Protein AF-0000000066105474 (afdb_homodimer)

Organism: Phocaeicola vulgatus (strain ATCC 8482 / DSM 1447 / JCM 5826 / CCUG 4940 / NBRC 14291 / NCTC 11154) (NCBI:txid435590)

Foldseek 3Di:
DPPPVPCVVCPPPQAAFFKKKWFAQQVCQVVLCVLLVVVPDPWDKDKDWQDQDPVRRIIMMMTTHPDDDDLLSQLLCCLPGQAIWMFGHHRSDGDDIDGHAHDQKDKQWFDDPDCPFPVNVDPDIWMWGQPDRPQQWIATPGPRDIDHSVPTDTD/DPPPPVCVPCPPPQAAFFKKKWFAQQVCQVVLCVLLVVVPDPWDKDKDWQDQDPVRRIIMMMTTHPDDDDLLSQLLCCLPGQAIWMFGHHRSDGDDIDGHAHDQKDKQWFDDPDCPFPVNVDPDIWMWGQPDRPQQWIATPGPRDIDHSVVTDTD

Structure (mmCIF, N/CA/C/O backbone):
data_AF-0000000066105474-model_v1
#
loop_
_entity.id
_entity.type
_entity.pdbx_description
1 polymer 'Aspartate carbamoyltransferase regulatory chain'
#
loop_
_atom_site.group_PDB
_atom_site.id
_atom_site.type_symbol
_atom_site.label_atom_id
_atom_site.label_alt_id
_atom_site.label_comp_id
_atom_site.label_asym_id
_atom_site.label_entity_id
_atom_site.label_seq_id
_atom_site.pdbx_PDB_ins_code
_atom_site.Cartn_x
_atom_site.Cartn_y
_atom_site.Cartn_z
_atom_site.occupancy
_atom_site.B_iso_or_equiv
_atom_site.auth_seq_id
_atom_site.auth_comp_id
_atom_site.auth_asym_id
_atom_site.auth_atom_id
_atom_site.pdbx_PDB_model_num
ATOM 1 N N . MET A 1 1 ? 0.124 11.602 37.781 1 20.78 1 MET A N 1
ATOM 2 C CA . MET A 1 1 ? -0.809 10.609 37.25 1 20.78 1 MET A CA 1
ATOM 3 C C . MET A 1 1 ? -0.192 9.844 36.094 1 20.78 1 MET A C 1
ATOM 5 O O . MET A 1 1 ? 0.162 10.43 35.062 1 20.78 1 MET A O 1
ATOM 9 N N . LYS A 1 2 ? 0.494 8.727 36.312 1 24.39 2 LYS A N 1
ATOM 10 C CA . LYS A 1 2 ? 1.43 7.852 35.594 1 24.39 2 LYS A CA 1
ATOM 11 C C . LYS A 1 2 ? 0.791 7.258 34.344 1 24.39 2 LYS A C 1
ATOM 13 O O . LYS A 1 2 ? -0.333 6.75 34.406 1 24.39 2 LYS A O 1
ATOM 18 N N . MET A 1 3 ? 0.913 8.008 33.281 1 26.44 3 MET A N 1
ATOM 19 C CA . MET A 1 3 ? 0.381 7.402 32.062 1 26.44 3 MET A CA 1
ATOM 20 C C . MET A 1 3 ? 0.605 5.895 32.062 1 26.44 3 MET A C 1
ATOM 22 O O . MET A 1 3 ? 1.747 5.434 32.094 1 26.44 3 MET A O 1
ATOM 26 N N . SER A 1 4 ? -0.013 5.215 32.938 1 28.75 4 SER A N 1
ATOM 27 C CA . SER A 1 4 ? -0.166 3.775 32.75 1 28.75 4 SER A CA 1
ATOM 28 C C . SER A 1 4 ? -0.191 3.408 31.281 1 28.75 4 SER A C 1
ATOM 30 O O . SER A 1 4 ? -1.217 3.562 30.609 1 28.75 4 SER A O 1
ATOM 32 N N . ASP A 1 5 ? 0.771 4.012 30.594 1 29.92 5 ASP A N 1
ATOM 33 C CA . ASP A 1 5 ? 1.189 3.789 29.203 1 29.92 5 ASP A CA 1
ATOM 34 C C . ASP A 1 5 ? 1.081 2.312 28.828 1 29.92 5 ASP A C 1
ATOM 36 O O . ASP A 1 5 ? 1.919 1.502 29.234 1 29.92 5 ASP A O 1
ATOM 40 N N . ASN A 1 6 ? 0.052 1.679 29.078 1 30.89 6 ASN A N 1
ATOM 41 C CA . ASN A 1 6 ? -0.342 0.399 28.5 1 30.89 6 ASN A CA 1
ATOM 42 C C . ASN A 1 6 ? 0.332 0.163 27.156 1 30.89 6 ASN A C 1
ATOM 44 O O . ASN A 1 6 ? 0.146 0.942 26.219 1 30.89 6 ASN A O 1
ATOM 48 N N . LYS A 1 7 ? 1.538 -0.377 27.047 1 33.34 7 LYS A N 1
ATOM 49 C CA . LYS A 1 7 ? 2.332 -1.084 26.047 1 33.34 7 LYS A CA 1
ATOM 50 C C . LYS A 1 7 ? 1.438 -1.771 25.016 1 33.34 7 LYS A C 1
ATOM 52 O O . LYS A 1 7 ? 0.946 -2.877 25.25 1 33.34 7 LYS A O 1
ATOM 57 N N . GLN A 1 8 ? 0.403 -1.108 24.688 1 32.16 8 GLN A N 1
ATOM 58 C CA . GLN A 1 8 ? -0.332 -1.719 23.594 1 32.16 8 GLN A CA 1
ATOM 59 C C . GLN A 1 8 ? 0.62 -2.312 22.547 1 32.16 8 GLN A C 1
ATOM 61 O O . GLN A 1 8 ? 1.271 -1.577 21.812 1 32.16 8 GLN A O 1
ATOM 66 N N . ALA A 1 9 ? 1.487 -3.098 23 1 34.22 9 ALA A N 1
ATOM 67 C CA . ALA A 1 9 ? 2.094 -4.016 22.047 1 34.22 9 ALA A CA 1
ATOM 68 C C . ALA A 1 9 ? 1.203 -4.195 20.828 1 34.22 9 ALA A C 1
ATOM 70 O O . ALA A 1 9 ? 0.055 -4.625 20.938 1 34.22 9 ALA A O 1
ATOM 71 N N . LEU A 1 10 ? 1.098 -3.16 20.047 1 39.12 10 LEU A N 1
ATOM 72 C CA . LEU A 1 10 ? 0.519 -3.635 18.797 1 39.12 10 LEU A CA 1
ATOM 73 C C . LEU A 1 10 ? 0.779 -5.125 18.609 1 39.12 10 LEU A C 1
ATOM 75 O O . LEU A 1 10 ? 1.919 -5.535 18.375 1 39.12 10 LEU A O 1
ATOM 79 N N . GLN A 1 11 ? 0.415 -5.863 19.531 1 37.41 11 GLN A N 1
ATOM 80 C CA . GLN A 1 11 ? 0.401 -7.32 19.453 1 37.41 11 GLN A CA 1
ATOM 81 C C . GLN A 1 11 ? 0.063 -7.793 18.031 1 37.41 11 GLN A C 1
ATOM 83 O O . GLN A 1 11 ? -0.98 -7.434 17.484 1 37.41 11 GLN A O 1
ATOM 88 N N . VAL A 1 12 ? 0.956 -7.516 17.141 1 48.75 12 VAL A N 1
ATOM 89 C CA . VAL A 1 12 ? 0.515 -8.359 16.047 1 48.75 12 VAL A CA 1
ATOM 90 C C . VAL A 1 12 ? -0.077 -9.656 16.594 1 48.75 12 VAL A C 1
ATOM 92 O O . VAL A 1 12 ? 0.652 -10.516 17.094 1 48.75 12 VAL A O 1
ATOM 95 N N . ALA A 1 13 ? -1.198 -9.531 17.156 1 56.53 13 ALA A N 1
ATOM 96 C CA . ALA A 1 13 ? -1.951 -10.672 17.672 1 56.53 13 ALA A CA 1
ATOM 97 C C . ALA A 1 13 ? -1.874 -11.859 16.719 1 56.53 13 ALA A C 1
ATOM 99 O O . ALA A 1 13 ? -1.709 -11.68 15.516 1 56.53 13 ALA A O 1
ATOM 100 N N . ALA A 1 14 ? -1.652 -12.945 17.297 1 72.81 14 ALA A N 1
ATOM 101 C CA . ALA A 1 14 ? -1.774 -14.188 16.547 1 72.81 14 ALA A CA 1
ATOM 102 C C . ALA A 1 14 ? -3.035 -14.18 15.68 1 72.81 14 ALA A C 1
ATOM 104 O O . ALA A 1 14 ? -4.074 -13.664 16.094 1 72.81 14 ALA A O 1
ATOM 105 N N . LEU A 1 15 ? -2.879 -14.391 14.5 1 88.38 15 LEU A N 1
ATOM 106 C CA . LEU A 1 15 ? -3.979 -14.508 13.547 1 88.38 15 LEU A CA 1
ATOM 107 C C . LEU A 1 15 ? -4.766 -15.789 13.781 1 88.38 15 LEU A C 1
ATOM 109 O O . LEU A 1 15 ? -4.219 -16.891 13.664 1 88.38 15 LEU A O 1
ATOM 113 N N . LYS A 1 16 ? -6.004 -15.672 14.281 1 93.94 16 LYS A N 1
ATOM 114 C CA . LYS A 1 16 ? -6.84 -16.844 14.523 1 93.94 16 LYS A CA 1
ATOM 115 C C . LYS A 1 16 ? -7.219 -17.531 13.211 1 93.94 16 LYS A C 1
ATOM 117 O O . LYS A 1 16 ? -7.031 -18.734 13.047 1 93.94 16 LYS A O 1
ATOM 122 N N . ASN A 1 17 ? -7.844 -16.828 12.312 1 96.88 17 ASN A N 1
ATOM 123 C CA . ASN A 1 17 ? -8.227 -17.297 10.984 1 96.88 17 ASN A CA 1
ATOM 124 C C . ASN A 1 17 ? -7.805 -16.328 9.898 1 96.88 17 ASN A C 1
ATOM 126 O O . ASN A 1 17 ? -7.953 -15.109 10.055 1 96.88 17 ASN A O 1
ATOM 130 N N . GLY A 1 18 ? -7.172 -16.828 8.875 1 97.69 18 GLY A N 1
ATOM 131 C CA . GLY A 1 18 ? -6.824 -15.961 7.758 1 97.69 18 GLY A CA 1
ATOM 132 C C . GLY A 1 18 ? -5.629 -16.453 6.969 1 97.69 18 GLY A C 1
ATOM 133 O O . GLY A 1 18 ? -5.391 -17.672 6.887 1 97.69 18 GLY A O 1
ATOM 134 N N . THR A 1 19 ? -4.965 -15.594 6.285 1 97.62 19 THR A N 1
ATOM 135 C CA . THR A 1 19 ? -3.848 -15.93 5.414 1 97.62 19 THR A CA 1
ATOM 136 C C . THR A 1 19 ? -2.607 -15.125 5.789 1 97.62 19 THR A C 1
ATOM 138 O O . THR A 1 19 ? -2.699 -13.93 6.062 1 97.62 19 THR A O 1
ATOM 141 N N . VAL A 1 20 ? -1.512 -15.75 5.855 1 96.81 20 VAL A N 1
ATOM 142 C CA . VAL A 1 20 ? -0.215 -15.102 6.004 1 96.81 20 VAL A CA 1
ATOM 143 C C . VAL A 1 20 ? 0.586 -15.242 4.711 1 96.81 20 VAL A C 1
ATOM 145 O O . VAL A 1 20 ? 0.745 -16.344 4.191 1 96.81 20 VAL A O 1
ATOM 148 N N . ILE A 1 21 ? 0.976 -14.195 4.188 1 96.44 21 ILE A N 1
ATOM 149 C CA . ILE A 1 21 ? 1.847 -14.156 3.018 1 96.44 21 ILE A CA 1
ATOM 150 C C . ILE A 1 21 ? 3.252 -13.727 3.434 1 96.44 21 ILE A C 1
ATOM 152 O O . ILE A 1 21 ? 3.469 -12.578 3.828 1 96.44 21 ILE A O 1
ATOM 156 N N . ASP A 1 22 ? 4.148 -14.609 3.287 1 93.81 22 ASP A N 1
ATOM 157 C CA . ASP A 1 22 ? 5.508 -14.414 3.781 1 93.81 22 ASP A CA 1
ATOM 158 C C . ASP A 1 22 ? 6.52 -14.492 2.643 1 93.81 22 ASP A C 1
ATOM 160 O O . ASP A 1 22 ? 6.176 -14.859 1.518 1 93.81 22 ASP A O 1
ATOM 164 N N . HIS A 1 23 ? 7.723 -13.984 2.939 1 94.25 23 HIS A N 1
ATOM 165 C CA . HIS A 1 23 ? 8.836 -14.008 2.002 1 94.25 23 HIS A CA 1
ATOM 166 C C . HIS A 1 23 ? 8.547 -13.141 0.779 1 94.25 23 HIS A C 1
ATOM 168 O O . HIS A 1 23 ? 8.867 -13.531 -0.348 1 94.25 23 HIS A O 1
ATOM 174 N N . ILE A 1 24 ? 7.902 -12.125 0.966 1 95.62 24 ILE A N 1
ATOM 175 C CA . ILE A 1 24 ? 7.684 -11.172 -0.117 1 95.62 24 ILE A CA 1
ATOM 176 C C . ILE A 1 24 ? 8.93 -10.305 -0.299 1 95.62 24 ILE A C 1
ATOM 178 O O . ILE A 1 24 ? 9.406 -9.68 0.654 1 95.62 24 ILE A O 1
ATOM 182 N N . PRO A 1 25 ? 9.453 -10.297 -1.535 1 94.62 25 PRO A N 1
ATOM 183 C CA . PRO A 1 25 ? 10.5 -9.289 -1.72 1 94.62 25 PRO A CA 1
ATOM 184 C C . PRO A 1 25 ? 10.031 -7.883 -1.338 1 94.62 25 PRO A C 1
ATOM 186 O O . PRO A 1 25 ? 8.93 -7.473 -1.707 1 94.62 25 PRO A O 1
ATOM 189 N N . SER A 1 26 ? 10.82 -7.109 -0.616 1 95.38 26 SER A N 1
ATOM 190 C CA . SER A 1 26 ? 10.398 -5.84 -0.031 1 95.38 26 SER A CA 1
ATOM 191 C C . SER A 1 26 ? 9.93 -4.867 -1.104 1 95.38 26 SER A C 1
ATOM 193 O O . SER A 1 26 ? 8.984 -4.109 -0.89 1 95.38 26 SER A O 1
ATOM 195 N N . ASP A 1 27 ? 10.602 -4.906 -2.205 1 93.75 27 ASP A N 1
ATOM 196 C CA . ASP A 1 27 ? 10.266 -3.959 -3.266 1 93.75 27 ASP A CA 1
ATOM 197 C C . ASP A 1 27 ? 8.992 -4.379 -3.992 1 93.75 27 ASP A C 1
ATOM 199 O O . ASP A 1 27 ? 8.492 -3.648 -4.848 1 93.75 27 ASP A O 1
ATOM 203 N N . LYS A 1 28 ? 8.406 -5.52 -3.639 1 94.44 28 LYS A N 1
ATOM 204 C CA . LYS A 1 28 ? 7.195 -6.012 -4.297 1 94.44 28 LYS A CA 1
ATOM 205 C C . LYS A 1 28 ? 6.016 -6.039 -3.328 1 94.44 28 LYS A C 1
ATOM 207 O O . LYS A 1 28 ? 4.891 -6.344 -3.725 1 94.44 28 LYS A O 1
ATOM 212 N N . LEU A 1 29 ? 6.23 -5.734 -2.117 1 96.62 29 LEU A N 1
ATOM 213 C CA . LEU A 1 29 ? 5.211 -5.879 -1.083 1 96.62 29 LEU A CA 1
ATOM 214 C C . LEU A 1 29 ? 3.938 -5.133 -1.469 1 96.62 29 LEU A C 1
ATOM 216 O O . LEU A 1 29 ? 2.848 -5.711 -1.455 1 96.62 29 LEU A O 1
ATOM 220 N N . PHE A 1 30 ? 4.062 -3.934 -1.879 1 95.88 30 PHE A N 1
ATOM 221 C CA . PHE A 1 30 ? 2.871 -3.139 -2.139 1 95.88 30 PHE A CA 1
ATOM 222 C C . PHE A 1 30 ? 2.244 -3.523 -3.475 1 95.88 30 PHE A C 1
ATOM 224 O O . PHE A 1 30 ? 1.043 -3.338 -3.68 1 95.88 30 PHE A O 1
ATOM 231 N N . THR A 1 31 ? 3.047 -4.043 -4.34 1 93.88 31 THR A N 1
ATOM 232 C CA . THR A 1 31 ? 2.479 -4.629 -5.551 1 93.88 31 THR A CA 1
ATOM 233 C C . THR A 1 31 ? 1.588 -5.82 -5.207 1 93.88 31 THR A C 1
ATOM 235 O O . THR A 1 31 ? 0.51 -5.98 -5.781 1 93.88 31 THR A O 1
ATOM 238 N N . VAL A 1 32 ? 2.018 -6.605 -4.273 1 95.56 32 VAL A N 1
ATOM 239 C CA . VAL A 1 32 ? 1.235 -7.75 -3.814 1 95.56 32 VAL A CA 1
ATOM 240 C C . VAL A 1 32 ? -0.064 -7.262 -3.176 1 95.56 32 VAL A C 1
ATOM 242 O O . VAL A 1 32 ? -1.137 -7.809 -3.445 1 95.56 32 VAL A O 1
ATOM 245 N N . VAL A 1 33 ? 0.025 -6.234 -2.393 1 96.5 33 VAL A N 1
ATOM 246 C CA . VAL A 1 33 ? -1.146 -5.625 -1.771 1 96.5 33 VAL A CA 1
ATOM 247 C C . VAL A 1 33 ? -2.16 -5.242 -2.848 1 96.5 33 VAL A C 1
ATOM 249 O O . VAL A 1 33 ? -3.348 -5.555 -2.73 1 96.5 33 VAL A O 1
ATOM 252 N N . ALA A 1 34 ? -1.651 -4.633 -3.834 1 93.56 34 ALA A N 1
ATOM 253 C CA . ALA A 1 34 ? -2.508 -4.16 -4.918 1 93.56 34 ALA A CA 1
ATOM 254 C C . ALA A 1 34 ? -3.125 -5.328 -5.68 1 93.56 34 ALA A C 1
ATOM 256 O O . ALA A 1 34 ? -4.328 -5.332 -5.953 1 93.56 34 ALA A O 1
ATOM 257 N N . LEU A 1 35 ? -2.377 -6.328 -6.016 1 93 35 LEU A N 1
ATOM 258 C CA . LEU A 1 35 ? -2.83 -7.457 -6.824 1 93 35 LEU A CA 1
ATOM 259 C C . LEU A 1 35 ? -3.918 -8.242 -6.098 1 93 35 LEU A C 1
ATOM 261 O O . LEU A 1 35 ? -4.828 -8.781 -6.73 1 93 35 LEU A O 1
ATOM 265 N N . LEU A 1 36 ? -3.84 -8.266 -4.805 1 94.69 36 LEU A N 1
ATOM 266 C CA . LEU A 1 36 ? -4.812 -9.031 -4.031 1 94.69 36 LEU A CA 1
ATOM 267 C C . LEU A 1 36 ? -5.98 -8.148 -3.598 1 94.69 36 LEU A C 1
ATOM 269 O O . LEU A 1 36 ? -6.906 -8.617 -2.934 1 94.69 36 LEU A O 1
ATOM 273 N N . GLY A 1 37 ? -5.871 -6.895 -3.924 1 93.44 37 GLY A N 1
ATOM 274 C CA . GLY A 1 37 ? -6.941 -5.969 -3.604 1 93.44 37 GLY A CA 1
ATOM 275 C C . GLY A 1 37 ? -7.066 -5.688 -2.117 1 93.44 37 GLY A C 1
ATOM 276 O O . GLY A 1 37 ? -8.172 -5.512 -1.603 1 93.44 37 GLY A O 1
ATOM 277 N N . LEU A 1 38 ? -5.949 -5.633 -1.438 1 95.5 38 LEU A N 1
ATOM 278 C CA . LEU A 1 38 ? -5.992 -5.512 0.016 1 95.5 38 LEU A CA 1
ATOM 279 C C . LEU A 1 38 ? -6.273 -4.07 0.433 1 95.5 38 LEU A C 1
ATOM 281 O O . LEU A 1 38 ? -6.727 -3.822 1.553 1 95.5 38 LEU A O 1
ATOM 285 N N . GLN A 1 39 ? -5.992 -3.098 -0.391 1 93.94 39 GLN A N 1
ATOM 286 C CA . GLN A 1 39 ? -6.23 -1.692 -0.081 1 93.94 39 GLN A CA 1
ATOM 287 C C . GLN A 1 39 ? -7.719 -1.414 0.11 1 93.94 39 GLN A C 1
ATOM 289 O O . GLN A 1 39 ? -8.094 -0.434 0.757 1 93.94 39 GLN A O 1
ATOM 294 N N . ASP A 1 40 ? -8.578 -2.318 -0.433 1 93.06 40 ASP A N 1
ATOM 295 C CA . ASP A 1 40 ? -10.023 -2.115 -0.359 1 93.06 40 ASP A CA 1
ATOM 296 C C . ASP A 1 40 ? -10.672 -3.143 0.562 1 93.06 40 ASP A C 1
ATOM 298 O O . ASP A 1 40 ? -11.906 -3.244 0.616 1 93.06 40 ASP A O 1
ATOM 302 N N . SER A 1 41 ? -9.867 -3.881 1.185 1 93.62 41 SER A N 1
ATOM 303 C CA . SER A 1 41 ? -10.383 -4.941 2.049 1 93.62 41 SER A CA 1
ATOM 304 C C . SER A 1 41 ? -10.852 -4.383 3.389 1 93.62 41 SER A C 1
ATOM 306 O O . SER A 1 41 ? -10.242 -3.453 3.926 1 93.62 41 SER A O 1
ATOM 308 N N . ASP A 1 42 ? -11.875 -4.996 3.939 1 93.62 42 ASP A N 1
ATOM 309 C CA . ASP A 1 42 ? -12.359 -4.645 5.273 1 93.62 42 ASP A CA 1
ATOM 310 C C . ASP A 1 42 ? -11.727 -5.539 6.336 1 93.62 42 ASP A C 1
ATOM 312 O O . ASP A 1 42 ? -11.969 -5.355 7.531 1 93.62 42 ASP A O 1
ATOM 316 N N . SER A 1 43 ? -10.898 -6.43 5.91 1 95.12 43 SER A N 1
ATOM 317 C CA . SER A 1 43 ? -10.25 -7.344 6.844 1 95.12 43 SER A CA 1
ATOM 318 C C . SER A 1 43 ? -9.18 -6.629 7.66 1 95.12 43 SER A C 1
ATOM 320 O O . SER A 1 43 ? -8.617 -5.621 7.219 1 95.12 43 SER A O 1
ATOM 322 N N . ASN A 1 44 ? -9.023 -7.094 8.852 1 94.5 44 ASN A N 1
ATOM 323 C CA . ASN A 1 44 ? -7.844 -6.68 9.602 1 94.5 44 ASN A CA 1
ATOM 324 C C . ASN A 1 44 ? -6.559 -7.117 8.898 1 94.5 44 ASN A C 1
ATOM 326 O O . ASN A 1 44 ? -6.363 -8.305 8.641 1 94.5 44 ASN A O 1
ATOM 330 N N . ILE A 1 45 ? -5.77 -6.164 8.578 1 96.06 45 ILE A N 1
ATOM 331 C CA . ILE A 1 45 ? -4.543 -6.441 7.844 1 96.06 45 ILE A CA 1
ATOM 332 C C . ILE A 1 45 ? -3.338 -5.957 8.648 1 96.06 45 ILE A C 1
ATOM 334 O O . ILE A 1 45 ? -3.369 -4.875 9.234 1 96.06 45 ILE A O 1
ATOM 338 N N . THR A 1 46 ? -2.307 -6.758 8.672 1 95.38 46 THR A N 1
ATOM 339 C CA . THR A 1 46 ? -1.017 -6.375 9.234 1 95.38 46 THR A CA 1
ATOM 340 C C . THR A 1 46 ? 0.099 -6.582 8.219 1 95.38 46 THR A C 1
ATOM 342 O O . THR A 1 46 ? 0.225 -7.66 7.637 1 95.38 46 THR A O 1
ATOM 345 N N . ILE A 1 47 ? 0.847 -5.547 8.07 1 96.06 47 ILE A N 1
ATOM 346 C CA . ILE A 1 47 ? 1.93 -5.59 7.09 1 96.06 47 ILE A CA 1
ATOM 347 C C . ILE A 1 47 ? 3.254 -5.25 7.773 1 96.06 47 ILE A C 1
ATOM 349 O O . ILE A 1 47 ? 3.32 -4.328 8.586 1 96.06 47 ILE A O 1
ATOM 353 N N . GLY A 1 48 ? 4.215 -5.996 7.516 1 94.31 48 GLY A N 1
ATOM 354 C CA . GLY A 1 48 ? 5.609 -5.688 7.797 1 94.31 48 GLY A CA 1
ATOM 355 C C . GLY A 1 48 ? 6.48 -5.684 6.559 1 94.31 48 GLY A C 1
ATOM 356 O O . GLY A 1 48 ? 6.371 -6.574 5.711 1 94.31 48 GLY A O 1
ATOM 357 N N . ASN A 1 49 ? 7.309 -4.629 6.484 1 95.44 49 ASN A N 1
ATOM 358 C CA . ASN A 1 49 ? 8.195 -4.562 5.328 1 95.44 49 ASN A CA 1
ATOM 359 C C . ASN A 1 49 ? 9.633 -4.262 5.746 1 95.44 49 ASN A C 1
ATOM 361 O O . ASN A 1 49 ? 9.867 -3.584 6.75 1 95.44 49 ASN A O 1
ATOM 365 N N . ASN A 1 50 ? 10.586 -4.777 5.023 1 95.38 50 ASN A N 1
ATOM 366 C CA . ASN A 1 50 ? 12.023 -4.578 5.18 1 95.38 50 ASN A CA 1
ATOM 367 C C . ASN A 1 50 ? 12.547 -5.246 6.449 1 95.38 50 ASN A C 1
ATOM 369 O O . ASN A 1 50 ? 13.422 -4.707 7.121 1 95.38 50 ASN A O 1
ATOM 373 N N . PHE A 1 51 ? 11.953 -6.312 6.723 1 90.69 51 PHE A N 1
ATOM 374 C CA . PHE A 1 51 ? 12.492 -7.141 7.797 1 90.69 51 PHE A CA 1
ATOM 375 C C . PHE A 1 51 ? 13.703 -7.926 7.324 1 90.69 51 PHE A C 1
ATOM 377 O O . PHE A 1 51 ? 13.805 -8.273 6.145 1 90.69 51 PHE A O 1
ATOM 384 N N . GLU A 1 52 ? 14.57 -8.102 8.234 1 88.5 52 GLU A N 1
ATOM 385 C CA . GLU A 1 52 ? 15.75 -8.875 7.859 1 88.5 52 GLU A CA 1
ATOM 386 C C . GLU A 1 52 ? 15.375 -10.305 7.465 1 88.5 52 GLU A C 1
ATOM 388 O O . GLU A 1 52 ? 14.523 -10.922 8.102 1 88.5 52 GLU A O 1
ATOM 393 N N . SER A 1 53 ? 15.977 -10.656 6.34 1 86.38 53 SER A N 1
ATOM 394 C CA . SER A 1 53 ? 15.734 -12 5.836 1 86.38 53 SER A CA 1
ATOM 395 C C . SER A 1 53 ? 17.031 -12.68 5.434 1 86.38 53 SER A C 1
ATOM 397 O O . SER A 1 53 ? 17.875 -12.078 4.773 1 86.38 53 SER A O 1
ATOM 399 N N . LYS A 1 54 ? 17.188 -13.922 5.871 1 82.38 54 LYS A N 1
ATOM 400 C CA . LYS A 1 54 ? 18.375 -14.688 5.492 1 82.38 54 LYS A CA 1
ATOM 401 C C . LYS A 1 54 ? 18.375 -14.984 3.994 1 82.38 54 LYS A C 1
ATOM 403 O O . LYS A 1 54 ? 19.422 -14.906 3.342 1 82.38 54 LYS A O 1
ATOM 408 N N . LYS A 1 55 ? 17.25 -15.266 3.48 1 78.5 55 LYS A N 1
ATOM 409 C CA . LYS A 1 55 ? 17.125 -15.695 2.092 1 78.5 55 LYS A CA 1
ATOM 410 C C . LYS A 1 55 ? 17.094 -14.492 1.147 1 78.5 55 LYS A C 1
ATOM 412 O O . LYS A 1 55 ? 17.75 -14.508 0.102 1 78.5 55 LYS A O 1
ATOM 417 N N . LEU A 1 56 ? 16.422 -13.43 1.444 1 82.94 56 LEU A N 1
ATOM 418 C CA . LEU A 1 56 ? 16.125 -12.336 0.521 1 82.94 56 LEU A CA 1
ATOM 419 C C . LEU A 1 56 ? 16.891 -11.078 0.908 1 82.94 56 LEU A C 1
ATOM 421 O O . LEU A 1 56 ? 16.859 -10.078 0.185 1 82.94 56 LEU A O 1
ATOM 425 N N . GLY A 1 57 ? 17.656 -11.086 2.072 1 86.56 57 GLY A N 1
ATOM 426 C CA . GLY A 1 57 ? 18.172 -9.859 2.658 1 86.56 57 GLY A CA 1
ATOM 427 C C . GLY A 1 57 ? 17.141 -9.094 3.457 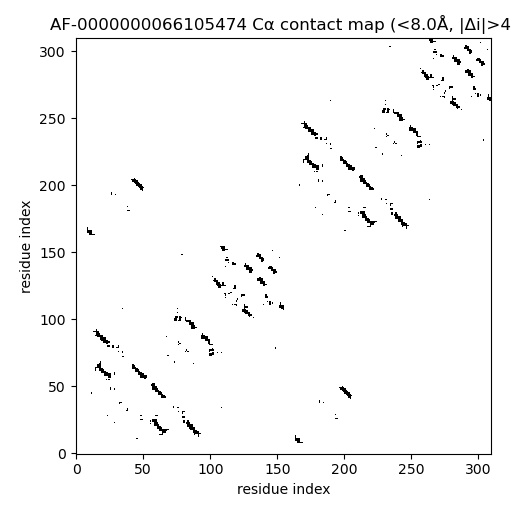1 86.56 57 GLY A C 1
ATOM 428 O O . GLY A 1 57 ? 17.234 -8.992 4.68 1 86.56 57 GLY A O 1
ATOM 429 N N . LYS A 1 58 ? 16.141 -8.602 2.656 1 92.25 58 LYS A N 1
ATOM 430 C CA . LYS A 1 58 ? 14.961 -7.988 3.268 1 92.25 58 LYS A CA 1
ATOM 431 C C . LYS A 1 58 ? 13.672 -8.594 2.713 1 92.25 58 LYS A C 1
ATOM 433 O O . LYS A 1 58 ? 13.617 -8.984 1.545 1 92.25 58 LYS A O 1
ATOM 438 N N . LYS A 1 59 ? 12.766 -8.656 3.576 1 92.88 59 LYS A N 1
ATOM 439 C CA . LYS A 1 59 ? 11.5 -9.25 3.133 1 92.88 59 LYS A CA 1
ATOM 440 C C . LYS A 1 59 ? 10.312 -8.516 3.742 1 92.88 59 LYS A C 1
ATOM 442 O O . LYS A 1 59 ? 10.453 -7.805 4.738 1 92.88 59 LYS A O 1
ATOM 447 N N . GLY A 1 60 ? 9.125 -8.727 3.062 1 94.88 60 GLY A N 1
ATOM 448 C CA . GLY A 1 60 ? 7.844 -8.273 3.572 1 94.88 60 GLY A CA 1
ATOM 449 C C . GLY A 1 60 ? 6.93 -9.422 3.979 1 94.88 60 GLY A C 1
ATOM 450 O O . GLY A 1 60 ? 7.16 -10.57 3.598 1 94.88 60 GLY A O 1
ATOM 451 N N . ILE A 1 61 ? 6.039 -9.102 4.781 1 95.06 61 ILE A N 1
ATOM 452 C CA . ILE A 1 61 ? 5.035 -10.055 5.234 1 95.06 61 ILE A CA 1
ATOM 453 C C . ILE A 1 61 ? 3.676 -9.375 5.336 1 95.06 61 ILE A C 1
ATOM 455 O O . ILE A 1 61 ? 3.59 -8.203 5.719 1 95.06 61 ILE A O 1
ATOM 459 N N . ILE A 1 62 ? 2.648 -10.102 5.047 1 96.56 62 ILE A N 1
ATOM 460 C CA . ILE A 1 62 ? 1.279 -9.617 5.16 1 96.56 62 ILE A CA 1
ATOM 461 C C . ILE A 1 62 ? 0.426 -10.641 5.898 1 96.56 62 ILE A C 1
ATOM 463 O O . ILE A 1 62 ? 0.483 -11.836 5.602 1 96.56 62 ILE A O 1
ATOM 467 N N . LYS A 1 63 ? -0.252 -10.227 6.848 1 96.31 63 LYS A N 1
ATOM 468 C CA . LYS A 1 63 ? -1.261 -11.031 7.531 1 96.31 63 LYS A CA 1
ATOM 469 C C . LYS A 1 63 ? -2.658 -10.453 7.316 1 96.31 63 LYS A C 1
ATOM 471 O O . LYS A 1 63 ? -2.896 -9.273 7.578 1 96.31 63 LYS A O 1
ATOM 476 N N . VAL A 1 64 ? -3.547 -11.281 6.859 1 97.06 64 VAL A N 1
ATOM 477 C CA . VAL A 1 64 ? -4.914 -10.836 6.605 1 97.06 64 VAL A CA 1
ATOM 478 C C . VAL A 1 64 ? -5.895 -11.711 7.387 1 97.06 64 VAL A C 1
ATOM 480 O O . VAL A 1 64 ? -5.965 -12.922 7.168 1 97.06 64 VAL A O 1
ATOM 483 N N . ALA A 1 65 ? -6.637 -11.07 8.188 1 96.31 65 ALA A N 1
ATOM 484 C CA . ALA A 1 65 ? -7.582 -11.805 9.023 1 96.31 65 ALA A CA 1
ATOM 485 C C . ALA A 1 65 ? -8.844 -12.172 8.234 1 96.31 65 ALA A C 1
ATOM 487 O O . ALA A 1 65 ? -9.367 -11.352 7.48 1 96.31 65 ALA A O 1
ATOM 488 N N . ASP A 1 66 ? -9.242 -13.43 8.352 1 96.62 66 ASP A N 1
ATOM 489 C CA . ASP A 1 66 ? -10.516 -13.961 7.887 1 96.62 66 ASP A CA 1
ATOM 490 C C . ASP A 1 66 ? -10.68 -13.773 6.379 1 96.62 66 ASP A C 1
ATOM 492 O O . ASP A 1 66 ? -11.773 -13.477 5.898 1 96.62 66 ASP A O 1
ATOM 496 N N . ARG A 1 67 ? -9.617 -13.805 5.723 1 96.31 67 ARG A N 1
ATOM 497 C CA . ARG A 1 67 ? -9.602 -13.75 4.266 1 96.31 67 ARG A CA 1
ATOM 498 C C . ARG A 1 67 ? -8.766 -14.891 3.682 1 96.31 67 ARG A C 1
ATOM 500 O O . ARG A 1 67 ? -7.648 -15.141 4.141 1 96.31 67 ARG A O 1
ATOM 507 N N . PHE A 1 68 ? -9.391 -15.484 2.709 1 96.56 68 PHE A N 1
ATOM 508 C CA . PHE A 1 68 ? -8.758 -16.578 1.992 1 96.56 68 PHE A CA 1
ATOM 509 C C . PHE A 1 68 ? -8.789 -16.344 0.488 1 96.56 68 PHE A C 1
ATOM 511 O O . PHE A 1 68 ? -9.781 -15.836 -0.044 1 96.56 68 PHE A O 1
ATOM 518 N N . PHE A 1 69 ? -7.742 -16.688 -0.094 1 95.38 69 PHE A N 1
ATOM 519 C CA . PHE A 1 69 ? -7.617 -16.359 -1.51 1 95.38 69 PHE A CA 1
ATOM 520 C C . PHE A 1 69 ? -7.793 -17.609 -2.367 1 95.38 69 PHE A C 1
ATOM 522 O O . PHE A 1 69 ? -7.391 -18.703 -1.97 1 95.38 69 PHE A O 1
ATOM 529 N N . THR A 1 70 ? -8.359 -17.406 -3.525 1 93.94 70 THR A N 1
ATOM 530 C CA . THR A 1 70 ? -8.484 -18.484 -4.496 1 93.94 70 THR A CA 1
ATOM 531 C C . THR A 1 70 ? -7.141 -18.781 -5.156 1 93.94 70 THR A C 1
ATOM 533 O O . THR A 1 70 ? -6.227 -17.969 -5.113 1 93.94 70 THR A O 1
ATOM 536 N N . ASP A 1 71 ? -7.07 -19.938 -5.777 1 90.62 71 ASP A N 1
ATOM 537 C CA . ASP A 1 71 ? -5.863 -20.297 -6.516 1 90.62 71 ASP A CA 1
ATOM 538 C C . ASP A 1 71 ? -5.586 -19.281 -7.633 1 90.62 71 ASP A C 1
ATOM 540 O O . ASP A 1 71 ? -4.43 -19 -7.941 1 90.62 71 ASP A O 1
ATOM 544 N N . GLU A 1 72 ? -6.648 -18.812 -8.148 1 88.62 72 GLU A N 1
ATOM 545 C CA . GLU A 1 72 ? -6.508 -17.828 -9.219 1 88.62 72 GLU A CA 1
ATOM 546 C C . GLU A 1 72 ? -5.867 -16.547 -8.695 1 88.62 72 GLU A C 1
ATOM 548 O O . GLU A 1 72 ? -4.949 -16 -9.32 1 88.62 72 GLU A O 1
ATOM 553 N N . GLU A 1 73 ? -6.289 -16.094 -7.543 1 91.44 73 GLU A N 1
ATOM 554 C CA . GLU A 1 73 ? -5.715 -14.914 -6.926 1 91.44 73 GLU A CA 1
ATOM 555 C C . GLU A 1 73 ? -4.242 -15.125 -6.582 1 91.44 73 GLU A C 1
ATOM 557 O O . GLU A 1 73 ? -3.408 -14.25 -6.82 1 91.44 73 GLU A O 1
ATOM 562 N N . ILE A 1 74 ? -3.996 -16.234 -6.129 1 92.88 74 ILE A N 1
ATOM 563 C CA . ILE A 1 74 ? -2.65 -16.562 -5.68 1 92.88 74 ILE A CA 1
ATOM 564 C C . ILE A 1 74 ? -1.712 -16.672 -6.879 1 92.88 74 ILE A C 1
ATOM 566 O O . ILE A 1 74 ? -0.57 -16.203 -6.82 1 92.88 74 ILE A O 1
ATOM 570 N N . SER A 1 75 ? -2.176 -17.25 -7.902 1 89.31 75 SER A N 1
ATOM 571 C CA . SER A 1 75 ? -1.343 -17.453 -9.078 1 89.31 75 SER A CA 1
ATOM 572 C C . SER A 1 75 ? -0.886 -16.125 -9.68 1 89.31 75 SER A C 1
ATOM 574 O O . SER A 1 75 ? 0.189 -16.047 -10.281 1 89.31 75 SER A O 1
ATOM 576 N N . ARG A 1 76 ? -1.632 -15.117 -9.453 1 89 76 ARG A N 1
ATOM 577 C CA . ARG A 1 76 ? -1.287 -13.789 -9.961 1 89 76 ARG A CA 1
ATOM 578 C C . ARG A 1 76 ? -0.012 -13.273 -9.312 1 89 76 ARG A C 1
ATOM 580 O O . ARG A 1 76 ? 0.726 -12.492 -9.914 1 89 76 ARG A O 1
ATOM 587 N N . LEU A 1 77 ? 0.239 -13.695 -8.203 1 93.44 77 LEU A N 1
ATOM 588 C CA . LEU A 1 77 ? 1.409 -13.234 -7.461 1 93.44 77 LEU A CA 1
ATOM 589 C C . LEU A 1 77 ? 2.693 -13.766 -8.094 1 93.44 77 LEU A C 1
ATOM 591 O O . LEU A 1 77 ? 3.771 -13.203 -7.883 1 93.44 77 LEU A O 1
ATOM 595 N N . SER A 1 78 ? 2.559 -14.844 -8.859 1 89.5 78 SER A N 1
ATOM 596 C CA . SER A 1 78 ? 3.727 -15.508 -9.43 1 89.5 78 SER A CA 1
ATOM 597 C C . SER A 1 78 ? 4.488 -14.578 -10.367 1 89.5 78 SER A C 1
ATOM 599 O O . SER A 1 78 ? 5.695 -14.734 -10.562 1 89.5 78 SER A O 1
ATOM 601 N N . VAL A 1 79 ? 3.789 -13.664 -10.875 1 88.5 79 VAL A N 1
ATOM 602 C CA . VAL A 1 79 ? 4.383 -12.766 -11.859 1 88.5 79 VAL A CA 1
ATOM 603 C C . VAL A 1 79 ? 5.355 -11.812 -11.164 1 88.5 79 VAL A C 1
ATOM 605 O O . VAL A 1 79 ? 6.367 -11.414 -11.75 1 88.5 79 VAL A O 1
ATOM 608 N N . VAL A 1 80 ? 5.078 -11.492 -9.891 1 90.5 80 VAL A N 1
ATOM 609 C CA . VAL A 1 80 ? 5.887 -10.453 -9.258 1 90.5 80 VAL A CA 1
ATOM 610 C C . VAL A 1 80 ? 6.688 -11.055 -8.102 1 90.5 80 VAL A C 1
ATOM 612 O O . VAL A 1 80 ? 7.742 -10.531 -7.73 1 90.5 80 VAL A O 1
ATOM 615 N N . ALA A 1 81 ? 6.16 -12.008 -7.559 1 90.88 81 ALA A N 1
ATOM 616 C CA . ALA A 1 81 ? 6.785 -12.617 -6.387 1 90.88 81 ALA A CA 1
ATOM 617 C C . ALA A 1 81 ? 6.598 -14.133 -6.391 1 90.88 81 ALA A C 1
ATOM 619 O O . ALA A 1 81 ? 5.824 -14.672 -5.594 1 90.88 81 ALA A O 1
ATOM 620 N N . PRO A 1 82 ? 7.367 -14.828 -7.164 1 88.81 82 PRO A N 1
ATOM 621 C CA . PRO A 1 82 ? 7.148 -16.266 -7.375 1 88.81 82 PRO A CA 1
ATOM 622 C C . PRO A 1 82 ? 7.523 -17.094 -6.152 1 88.81 82 PRO A C 1
ATOM 624 O O . PRO A 1 82 ? 7.07 -18.234 -6.02 1 88.81 82 PRO A O 1
ATOM 627 N N . ASN A 1 83 ? 8.273 -16.594 -5.227 1 88.62 83 ASN A N 1
ATOM 628 C CA . ASN A 1 83 ? 8.766 -17.406 -4.117 1 88.62 83 ASN A CA 1
ATOM 629 C C . ASN A 1 83 ? 8.031 -17.078 -2.818 1 88.62 83 ASN A C 1
ATOM 631 O O . ASN A 1 83 ? 8.438 -17.516 -1.743 1 88.62 83 ASN A O 1
ATOM 635 N N . VAL A 1 84 ? 7.004 -16.281 -2.949 1 93.69 84 VAL A N 1
ATOM 636 C CA . VAL A 1 84 ? 6.215 -15.969 -1.761 1 93.69 84 VAL A CA 1
ATOM 637 C C . VAL A 1 84 ? 5.598 -17.25 -1.202 1 93.69 84 VAL A C 1
ATOM 639 O O . VAL A 1 84 ? 5.262 -18.156 -1.956 1 93.69 84 VAL A O 1
ATOM 642 N N . LYS A 1 85 ? 5.453 -17.328 0.09 1 93.12 85 LYS A N 1
ATOM 643 C CA . LYS A 1 85 ? 4.812 -18.438 0.785 1 93.12 85 LYS A CA 1
ATOM 644 C C . LYS A 1 85 ? 3.486 -18.016 1.405 1 93.12 85 LYS A C 1
AT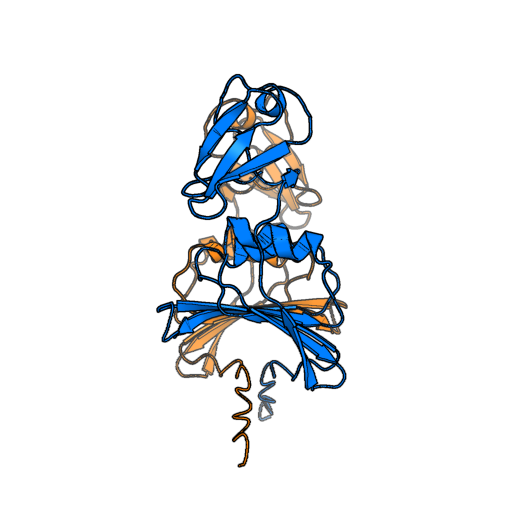OM 646 O O . LYS A 1 85 ? 3.416 -16.984 2.086 1 93.12 85 LYS A O 1
ATOM 651 N N . LEU A 1 86 ? 2.49 -18.828 1.109 1 96.12 86 LEU A N 1
ATOM 652 C CA . LEU A 1 86 ? 1.188 -18.547 1.705 1 96.12 86 LEU A CA 1
ATOM 653 C C . LEU A 1 86 ? 0.833 -19.609 2.75 1 96.12 86 LEU A C 1
ATOM 655 O O . LEU A 1 86 ? 0.886 -20.797 2.473 1 96.12 86 LEU A O 1
ATOM 659 N N . ASN A 1 87 ? 0.555 -19.141 3.926 1 96.12 87 ASN A N 1
ATOM 660 C CA . ASN A 1 87 ? 0.108 -20 5.012 1 96.12 87 ASN A CA 1
ATOM 661 C C . ASN A 1 87 ? -1.34 -19.719 5.398 1 96.12 87 ASN A C 1
ATOM 663 O O . ASN A 1 87 ? -1.684 -18.578 5.73 1 96.12 87 ASN A O 1
ATOM 667 N N . ILE A 1 88 ? -2.131 -20.719 5.309 1 97.31 88 ILE A N 1
ATOM 668 C CA . ILE A 1 88 ? -3.518 -20.609 5.746 1 97.31 88 ILE A CA 1
ATOM 669 C C . ILE A 1 88 ? -3.619 -20.953 7.23 1 97.31 88 ILE A C 1
ATOM 671 O O . ILE A 1 88 ? -3.182 -22.016 7.66 1 97.31 88 ILE A O 1
ATOM 675 N N . ILE A 1 89 ? -4.168 -20.047 7.965 1 96.81 89 ILE A N 1
ATOM 676 C CA . ILE A 1 89 ? -4.285 -20.203 9.414 1 96.81 89 ILE A CA 1
ATOM 677 C C . ILE A 1 89 ? -5.746 -20.438 9.789 1 96.81 89 ILE A C 1
ATOM 679 O O . ILE A 1 89 ? -6.633 -19.703 9.352 1 96.81 89 ILE A O 1
ATOM 683 N N . ARG A 1 90 ? -6.098 -21.469 10.492 1 96.5 90 ARG A N 1
ATOM 684 C CA . ARG A 1 90 ? -7.395 -21.75 11.102 1 96.5 90 ARG A CA 1
ATOM 685 C C . ARG A 1 90 ? -7.242 -22.141 12.57 1 96.5 90 ARG A C 1
ATOM 687 O O . ARG A 1 90 ? -6.469 -23.031 12.898 1 96.5 90 ARG A O 1
ATOM 694 N N . ASP A 1 91 ? -7.992 -21.391 13.43 1 95.5 91 ASP A N 1
ATOM 695 C CA . ASP A 1 91 ? -7.949 -21.625 14.867 1 95.5 91 ASP A CA 1
ATOM 696 C C . ASP A 1 91 ? -6.512 -21.609 15.383 1 95.5 91 ASP A C 1
ATOM 698 O O . ASP A 1 91 ? -6.078 -22.547 16.062 1 95.5 91 ASP A O 1
ATOM 702 N N . TYR A 1 92 ? -5.805 -20.656 14.93 1 94.12 92 TYR A N 1
ATOM 703 C CA . TYR A 1 92 ? -4.469 -20.312 15.398 1 94.12 92 TYR A CA 1
ATOM 704 C C . TYR A 1 92 ? -3.434 -21.297 14.898 1 94.12 92 TYR A C 1
ATOM 706 O O . TYR A 1 92 ? -2.262 -21.234 15.273 1 94.12 92 TYR A O 1
ATOM 714 N N . GLU A 1 93 ? -3.83 -22.172 13.93 1 95 93 GLU A N 1
ATOM 715 C CA . GLU A 1 93 ? -2.902 -23.172 13.422 1 95 93 GLU A CA 1
ATOM 716 C C . GLU A 1 93 ? -2.74 -23.062 11.906 1 95 93 GLU A C 1
ATOM 718 O O . GLU A 1 93 ? -3.705 -22.781 11.195 1 95 93 GLU A O 1
ATOM 723 N N . VAL A 1 94 ? -1.499 -23.312 11.531 1 95.31 94 VAL A N 1
ATOM 724 C CA . VAL A 1 94 ? -1.271 -23.422 10.094 1 95.31 94 VAL A CA 1
ATOM 725 C C . VAL A 1 94 ? -1.9 -24.703 9.562 1 95.31 94 VAL A C 1
ATOM 727 O O . VAL A 1 94 ? -1.492 -25.797 9.93 1 95.31 94 VAL A O 1
ATOM 730 N N . VAL A 1 95 ? -2.82 -24.594 8.703 1 96.94 95 VAL A N 1
ATOM 731 C CA . VAL A 1 95 ? -3.518 -25.781 8.234 1 96.94 95 VAL A CA 1
ATOM 732 C C . VAL A 1 95 ? -3.104 -26.094 6.801 1 96.94 95 VAL A C 1
ATOM 734 O O . VAL A 1 95 ? -3.311 -27.219 6.32 1 96.94 95 VAL A O 1
ATOM 737 N N . GLU A 1 96 ? -2.588 -25.172 6.078 1 95.69 96 GLU A N 1
ATOM 738 C CA . GLU A 1 96 ? -2.184 -25.359 4.688 1 95.69 96 GLU A CA 1
ATOM 739 C C . GLU A 1 96 ? -1.075 -24.375 4.305 1 95.69 96 GLU A C 1
ATOM 741 O O . GLU A 1 96 ? -1.095 -23.219 4.711 1 95.69 96 GLU A O 1
ATOM 746 N N . LYS A 1 97 ? -0.12 -24.859 3.605 1 93.56 97 LYS A N 1
ATOM 747 C CA . LYS A 1 97 ? 0.908 -24.047 2.967 1 93.56 97 LYS A CA 1
ATOM 748 C C . LYS A 1 97 ? 0.771 -24.078 1.447 1 93.56 97 LYS A C 1
ATOM 750 O O . LYS A 1 97 ? 0.729 -25.156 0.847 1 93.56 97 LYS A O 1
ATOM 755 N N . LYS A 1 98 ? 0.616 -22.922 0.96 1 92.75 98 LYS A N 1
ATOM 756 C CA . LYS A 1 98 ? 0.442 -22.844 -0.487 1 92.75 98 LYS A CA 1
ATOM 757 C C . LYS A 1 98 ? 1.645 -22.172 -1.147 1 92.75 98 LYS A C 1
ATOM 759 O O . LYS A 1 98 ? 2.262 -21.281 -0.566 1 92.75 98 LYS A O 1
ATOM 764 N N . GLN A 1 99 ? 1.935 -22.672 -2.277 1 88.94 99 GLN A N 1
ATOM 765 C CA . GLN A 1 99 ? 2.938 -22.047 -3.129 1 88.94 99 GLN A CA 1
ATOM 766 C C . GLN A 1 99 ? 2.287 -21.328 -4.309 1 88.94 99 GLN A C 1
ATOM 768 O O . GLN A 1 99 ? 1.179 -21.672 -4.719 1 88.94 99 GLN A O 1
ATOM 773 N N . VAL A 1 100 ? 3.047 -20.406 -4.711 1 90.94 100 VAL A N 1
ATOM 774 C CA . VAL A 1 100 ? 2.57 -19.656 -5.875 1 90.94 100 VAL A CA 1
ATOM 775 C C . VAL A 1 100 ? 3.033 -20.359 -7.156 1 90.94 100 VAL A C 1
ATOM 777 O O . VAL A 1 100 ? 4.219 -20.656 -7.309 1 90.94 100 VAL A O 1
ATOM 780 N N . LEU A 1 101 ? 2.08 -20.656 -8.016 1 89.25 101 LEU A N 1
ATOM 781 C CA . LEU A 1 101 ? 2.402 -21.281 -9.297 1 89.25 101 LEU A CA 1
ATOM 782 C C . LEU A 1 101 ? 2.037 -20.359 -10.461 1 89.25 101 LEU A C 1
ATOM 784 O O . LEU A 1 101 ? 0.987 -19.719 -10.438 1 89.25 101 LEU A O 1
ATOM 788 N N . MET A 1 102 ? 2.924 -20.344 -11.375 1 89.62 102 MET A N 1
ATOM 789 C CA . MET A 1 102 ? 2.656 -19.562 -12.578 1 89.62 102 MET A CA 1
ATOM 790 C C . MET A 1 102 ? 1.478 -20.141 -13.352 1 89.62 102 MET A C 1
ATOM 792 O O . MET A 1 102 ? 1.463 -21.328 -13.68 1 89.62 102 MET A O 1
ATOM 796 N N . PRO A 1 103 ? 0.564 -19.312 -13.617 1 91.75 103 PRO A N 1
ATOM 797 C CA . PRO A 1 103 ? -0.579 -19.812 -14.375 1 91.75 103 PRO A CA 1
ATOM 798 C C . PRO A 1 103 ? -0.288 -19.922 -15.875 1 91.75 103 PRO A C 1
ATOM 800 O O . PRO A 1 103 ? 0.794 -19.531 -16.328 1 91.75 103 PRO A O 1
ATOM 803 N N . GLU A 1 104 ? -1.329 -20.547 -16.562 1 93.06 104 GLU A N 1
ATOM 804 C CA . GLU A 1 104 ? -1.213 -20.656 -18.016 1 93.06 104 GLU A CA 1
ATOM 805 C C . GLU A 1 104 ? -1.517 -19.328 -18.703 1 93.06 104 GLU A C 1
ATOM 807 O O . GLU A 1 104 ? -1.021 -19.047 -19.797 1 93.06 104 GLU A O 1
ATOM 812 N N . GLU A 1 105 ? -2.354 -18.594 -17.969 1 94.88 105 GLU A N 1
ATOM 813 C CA . GLU A 1 105 ? -2.766 -17.312 -18.531 1 94.88 105 GLU A CA 1
ATOM 814 C C . GLU A 1 105 ? -2.834 -16.234 -17.453 1 94.88 105 GLU A C 1
ATOM 816 O O . GLU A 1 105 ? -3.053 -16.547 -16.281 1 94.88 105 GLU A O 1
ATOM 821 N N . LEU A 1 106 ? -2.582 -15.055 -17.875 1 93.25 106 LEU A N 1
ATOM 822 C CA . LEU A 1 106 ? -2.682 -13.883 -17.016 1 93.25 106 LEU A CA 1
ATOM 823 C C . LEU A 1 106 ? -3.682 -12.875 -17.578 1 93.25 106 LE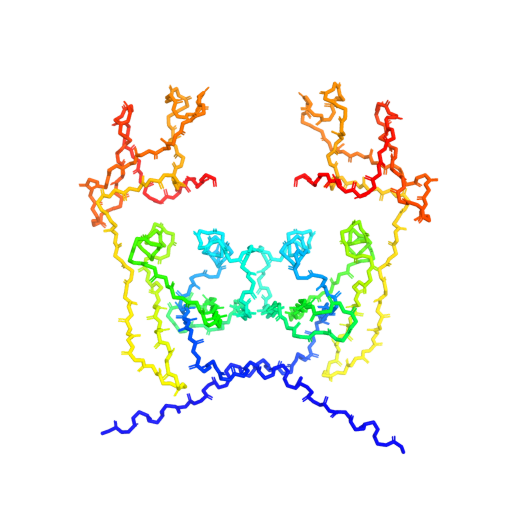U A C 1
ATOM 825 O O . LEU A 1 106 ? -3.467 -12.328 -18.656 1 93.25 106 LEU A O 1
ATOM 829 N N . ARG A 1 107 ? -4.719 -12.719 -16.828 1 93.06 107 ARG A N 1
ATOM 830 C CA . ARG A 1 107 ? -5.77 -11.812 -17.297 1 93.06 107 ARG A CA 1
ATOM 831 C C . ARG A 1 107 ? -5.812 -10.547 -16.453 1 93.06 107 ARG A C 1
ATOM 833 O O . ARG A 1 107 ? -5.934 -10.617 -15.219 1 93.06 107 ARG A O 1
ATOM 840 N N . GLY A 1 108 ? -5.688 -9.398 -17.109 1 91.81 108 GLY A N 1
ATOM 841 C CA . GLY A 1 108 ? -5.934 -8.125 -16.453 1 91.81 108 GLY A CA 1
ATOM 842 C C . GLY A 1 108 ? -4.832 -7.738 -15.484 1 91.81 108 GLY A C 1
ATOM 843 O O . GLY A 1 108 ? -5.086 -7.055 -14.492 1 91.81 108 GLY A O 1
ATOM 844 N N . ILE A 1 109 ? -3.643 -8.133 -15.727 1 91.5 109 ILE A N 1
ATOM 845 C CA . ILE A 1 109 ? -2.576 -7.898 -14.758 1 91.5 109 ILE A CA 1
ATOM 846 C C . ILE A 1 109 ? -1.398 -7.211 -15.445 1 91.5 109 ILE A C 1
ATOM 848 O O . ILE A 1 109 ? -0.868 -6.219 -14.945 1 91.5 109 ILE A O 1
ATOM 852 N N . VAL A 1 110 ? -1.085 -7.664 -16.609 1 94.12 110 VAL A N 1
ATOM 853 C CA . VAL A 1 110 ? 0.136 -7.242 -17.297 1 94.12 110 VAL A CA 1
ATOM 854 C C . VAL A 1 110 ? -0.209 -6.285 -18.438 1 94.12 110 VAL A C 1
ATOM 856 O O . VAL A 1 110 ? -1.167 -6.516 -19.172 1 94.12 110 VAL A O 1
ATOM 859 N N . LYS A 1 111 ? 0.555 -5.242 -18.5 1 95.81 111 LYS A N 1
ATOM 860 C CA . LYS A 1 111 ? 0.443 -4.324 -19.625 1 95.81 111 LYS A CA 1
ATOM 861 C C . LYS A 1 111 ? 1.277 -4.805 -20.812 1 95.81 111 LYS A C 1
ATOM 863 O O . LYS A 1 111 ? 2.404 -5.27 -20.641 1 95.81 111 LYS A O 1
ATOM 868 N N . CYS A 1 112 ? 0.712 -4.664 -21.984 1 97 112 CYS A N 1
ATOM 869 C CA . CYS A 1 112 ? 1.423 -5.102 -23.188 1 97 112 CYS A CA 1
ATOM 870 C C . CYS A 1 112 ? 2.537 -4.125 -23.547 1 97 112 CYS A C 1
ATOM 872 O O . CYS A 1 112 ? 2.332 -2.912 -23.531 1 97 112 CYS A O 1
ATOM 874 N N . ALA A 1 113 ? 3.666 -4.605 -23.875 1 95.88 113 ALA A N 1
ATOM 875 C CA . ALA A 1 113 ? 4.836 -3.785 -24.188 1 95.88 113 ALA A CA 1
ATOM 876 C C . ALA A 1 113 ? 4.762 -3.242 -25.609 1 95.88 113 ALA A C 1
ATOM 878 O O . ALA A 1 113 ? 5.586 -2.416 -26 1 95.88 113 ALA A O 1
ATOM 879 N N . ASN A 1 114 ? 3.797 -3.707 -26.359 1 96.31 114 ASN A N 1
ATOM 880 C CA . ASN A 1 114 ? 3.578 -3.193 -27.719 1 96.31 114 ASN A CA 1
ATOM 881 C C . ASN A 1 114 ? 2.715 -1.935 -27.703 1 96.31 114 ASN A C 1
ATOM 883 O O . ASN A 1 114 ? 1.509 -2.008 -27.469 1 96.31 114 ASN A O 1
ATOM 887 N N . PRO A 1 115 ? 3.299 -0.864 -27.953 1 95.19 115 PRO A N 1
ATOM 888 C CA . PRO A 1 115 ? 2.527 0.38 -27.906 1 95.19 115 PRO A CA 1
ATOM 889 C C . PRO A 1 115 ? 1.328 0.366 -28.859 1 95.19 115 PRO A C 1
ATOM 891 O O . PRO A 1 115 ? 0.349 1.08 -28.625 1 95.19 115 PRO A O 1
ATOM 894 N N . LYS A 1 116 ? 1.354 -0.465 -29.891 1 96.31 116 LYS A N 1
ATOM 895 C CA . LYS A 1 116 ? 0.281 -0.508 -30.891 1 96.31 116 LYS A CA 1
ATOM 896 C C . LYS A 1 116 ? -0.761 -1.562 -30.516 1 96.31 116 LYS A C 1
ATOM 898 O O . LYS A 1 116 ? -1.753 -1.734 -31.234 1 96.31 116 LYS A O 1
ATOM 903 N N . CYS A 1 117 ? -0.521 -2.223 -29.516 1 97.44 117 CYS A N 1
ATOM 904 C CA . CYS A 1 117 ? -1.464 -3.252 -29.094 1 97.44 117 CYS A CA 1
ATOM 905 C C . CYS A 1 117 ? -2.838 -2.654 -28.812 1 97.44 117 CYS A C 1
ATOM 907 O O . CYS A 1 117 ? -2.943 -1.582 -28.219 1 97.44 117 CYS A O 1
ATOM 909 N N . ILE A 1 118 ? -3.902 -3.354 -29.156 1 97.38 118 ILE A N 1
ATOM 910 C CA . ILE A 1 118 ? -5.273 -2.883 -29 1 97.38 118 ILE A CA 1
ATOM 911 C C . ILE A 1 118 ? -5.57 -2.637 -27.516 1 97.38 118 ILE A C 1
ATOM 913 O O . ILE A 1 118 ? -6.312 -1.712 -27.172 1 97.38 118 ILE A O 1
ATOM 917 N N . THR A 1 119 ? -5.012 -3.414 -26.641 1 95.88 119 THR A N 1
ATOM 918 C CA . THR A 1 119 ? -5.305 -3.285 -25.219 1 95.88 119 THR A CA 1
ATOM 919 C C . THR A 1 119 ? -4.699 -2.002 -24.656 1 95.88 119 THR A C 1
ATOM 921 O O . THR A 1 119 ? -5.078 -1.554 -23.578 1 95.88 119 THR A O 1
ATOM 924 N N . ASN A 1 120 ? -3.754 -1.399 -25.266 1 95 120 ASN A N 1
ATOM 925 C CA . ASN A 1 120 ? -3.154 -0.138 -24.844 1 95 120 ASN A CA 1
ATOM 926 C C . ASN A 1 120 ? -3.924 1.061 -25.391 1 95 120 ASN A C 1
ATOM 928 O O . ASN A 1 120 ? -3.707 2.193 -24.953 1 95 120 ASN A O 1
ATOM 932 N N . ASN A 1 121 ? -4.754 0.837 -26.312 1 93.88 121 ASN A N 1
ATOM 933 C CA . ASN A 1 121 ? -5.371 1.942 -27.047 1 93.88 121 ASN A CA 1
ATOM 934 C C . ASN A 1 121 ? -6.891 1.931 -26.891 1 93.88 121 ASN A C 1
ATOM 936 O O . ASN A 1 121 ? -7.559 2.908 -27.234 1 93.88 121 ASN A O 1
ATOM 940 N N . GLU A 1 122 ? -7.449 0.833 -26.438 1 94.56 122 GLU A N 1
ATOM 941 C CA . GLU A 1 122 ? -8.875 0.651 -26.188 1 94.56 122 GLU A CA 1
ATOM 942 C C . GLU A 1 122 ? -9.109 0.045 -24.797 1 94.56 122 GLU A C 1
ATOM 944 O O . GLU A 1 122 ? -8.25 -0.664 -24.266 1 94.56 122 GLU A O 1
ATOM 949 N N . PRO A 1 123 ? -10.258 0.401 -24.297 1 92.38 123 PRO A N 1
ATOM 950 C CA . PRO A 1 123 ? -10.578 -0.149 -22.969 1 92.38 123 PRO A CA 1
ATOM 951 C C . PRO A 1 123 ? -10.922 -1.635 -23.016 1 92.38 123 PRO A C 1
ATOM 953 O O . PRO A 1 123 ? -12.086 -1.996 -23.203 1 92.38 123 PRO A O 1
ATOM 956 N N . MET A 1 124 ? -9.961 -2.393 -22.906 1 93.81 124 MET A N 1
ATOM 957 C CA . MET A 1 124 ? -10.172 -3.838 -22.891 1 93.81 124 MET A CA 1
ATOM 958 C C . MET A 1 124 ? -9.195 -4.527 -21.938 1 93.81 124 MET A C 1
ATOM 960 O O . MET A 1 124 ? -8.125 -3.992 -21.641 1 93.81 124 MET A O 1
ATOM 964 N N . THR A 1 125 ? -9.609 -5.703 -21.594 1 95.69 125 THR A N 1
ATOM 965 C CA . THR A 1 125 ? -8.812 -6.449 -20.625 1 95.69 125 THR A CA 1
ATOM 966 C C . THR A 1 125 ? -7.625 -7.121 -21.312 1 95.69 125 THR A C 1
ATOM 968 O O . THR A 1 125 ? -7.77 -7.711 -22.391 1 95.69 125 THR A O 1
ATOM 971 N N . THR A 1 126 ? -6.453 -6.961 -20.688 1 96.69 126 THR A N 1
ATOM 972 C CA . THR A 1 126 ? -5.277 -7.637 -21.234 1 96.69 126 THR A CA 1
ATOM 973 C C . THR A 1 126 ? -5.355 -9.141 -20.984 1 96.69 126 THR A C 1
ATOM 975 O O . THR A 1 126 ? -6.055 -9.586 -20.078 1 96.69 126 THR A O 1
ATOM 978 N N . LEU A 1 127 ? -4.777 -9.867 -21.906 1 97.06 127 LEU A N 1
ATOM 979 C CA . LEU A 1 127 ? -4.664 -11.312 -21.797 1 97.06 127 LEU A CA 1
ATOM 980 C C . LEU A 1 127 ? -3.326 -11.805 -22.328 1 97.06 127 LEU A C 1
ATOM 982 O O . LEU A 1 127 ? -2.973 -11.523 -23.469 1 97.06 127 LEU A O 1
ATOM 986 N N . PHE A 1 128 ? -2.631 -12.492 -21.453 1 96.62 128 PHE A N 1
ATOM 987 C CA . PHE A 1 128 ? -1.34 -13.039 -21.859 1 96.62 128 PHE A CA 1
ATOM 988 C C . PHE A 1 128 ? -1.293 -14.547 -21.625 1 96.62 128 PHE A C 1
ATOM 990 O O . PHE A 1 128 ? -1.812 -15.039 -20.625 1 96.62 128 PHE A O 1
ATOM 997 N N . HIS A 1 129 ? -0.688 -15.195 -22.562 1 97.44 129 HIS A N 1
ATOM 998 C CA . HIS A 1 129 ? -0.382 -16.609 -22.375 1 97.44 129 HIS A CA 1
ATOM 999 C C . HIS A 1 129 ? 1.058 -16.812 -21.922 1 97.44 129 HIS A C 1
ATOM 1001 O O . HIS A 1 129 ? 1.977 -16.188 -22.453 1 97.44 129 HIS A O 1
ATOM 1007 N N . VAL A 1 130 ? 1.145 -17.641 -20.906 1 95.81 130 VAL A N 1
ATOM 1008 C CA . VAL A 1 130 ? 2.498 -17.984 -20.484 1 95.81 130 VAL A CA 1
ATOM 1009 C C . VAL A 1 130 ? 3.041 -19.109 -21.375 1 95.81 130 VAL A C 1
ATOM 1011 O O . VAL A 1 130 ? 2.637 -20.266 -21.25 1 95.81 130 VAL A O 1
ATOM 1014 N N . ILE A 1 131 ? 4.008 -18.75 -22.188 1 96.38 131 ILE A N 1
ATOM 1015 C CA . ILE A 1 131 ? 4.426 -19.719 -23.188 1 96.38 131 ILE A CA 1
ATOM 1016 C C . ILE A 1 131 ? 5.707 -20.422 -22.734 1 96.38 131 ILE A C 1
ATOM 1018 O O . ILE A 1 131 ? 6.082 -21.453 -23.281 1 96.38 131 ILE A O 1
ATOM 1022 N N . ASP A 1 132 ? 6.402 -19.844 -21.797 1 94.56 132 ASP A N 1
ATOM 1023 C CA . ASP A 1 132 ? 7.586 -20.438 -21.188 1 94.56 132 ASP A CA 1
ATOM 1024 C C . ASP A 1 132 ? 7.633 -20.141 -19.688 1 94.56 132 ASP A C 1
ATOM 1026 O O . ASP A 1 132 ? 8.102 -19.094 -19.266 1 94.56 132 ASP A O 1
ATOM 1030 N N . LYS A 1 133 ? 7.195 -21.062 -18.906 1 88.69 133 LYS A N 1
ATOM 1031 C CA . LYS A 1 133 ? 7.098 -20.875 -17.453 1 88.69 133 LYS A CA 1
ATOM 1032 C C . LYS A 1 133 ? 8.484 -20.797 -16.812 1 88.69 133 LYS A C 1
ATOM 1034 O O . LYS A 1 133 ? 8.695 -20.031 -15.875 1 88.69 133 LYS A O 1
ATOM 1039 N N . GLU A 1 134 ? 9.391 -21.578 -17.328 1 88.06 134 GLU A N 1
ATOM 1040 C CA . GLU A 1 134 ? 10.742 -21.641 -16.781 1 88.06 134 GLU A CA 1
ATOM 1041 C C . GLU A 1 134 ? 11.445 -20.297 -16.922 1 88.06 134 GLU A C 1
ATOM 1043 O O . GLU A 1 134 ? 12.07 -19.812 -15.984 1 88.06 134 GLU A O 1
ATOM 1048 N N . HIS A 1 135 ? 11.227 -19.672 -18.047 1 91.19 135 HIS A N 1
ATOM 1049 C CA . HIS A 1 135 ? 11.945 -18.422 -18.328 1 91.19 135 HIS A CA 1
ATOM 1050 C C . HIS A 1 135 ? 11.023 -17.219 -18.172 1 91.19 135 HIS A C 1
ATOM 1052 O O . HIS A 1 135 ? 11.469 -16.078 -18.297 1 91.19 135 HIS A O 1
ATOM 1058 N N . GLY A 1 136 ? 9.828 -17.453 -17.906 1 91.12 136 GLY A N 1
ATOM 1059 C CA . GLY A 1 136 ? 8.891 -16.375 -17.656 1 91.12 136 GLY A CA 1
ATOM 1060 C C . GLY A 1 136 ? 8.562 -15.57 -18.891 1 91.12 136 GLY A C 1
ATOM 1061 O O . GLY A 1 136 ? 8.594 -14.336 -18.859 1 91.12 136 GLY A O 1
ATOM 1062 N N . ILE A 1 137 ? 8.328 -16.25 -19.984 1 95.81 137 ILE A N 1
ATOM 1063 C CA . ILE A 1 137 ? 7.996 -15.555 -21.219 1 95.81 137 ILE A CA 1
ATOM 1064 C C . ILE A 1 137 ? 6.48 -15.508 -21.391 1 95.81 137 ILE A C 1
ATOM 1066 O O . ILE A 1 137 ? 5.805 -16.531 -21.297 1 95.81 137 ILE A O 1
ATOM 1070 N N . LEU A 1 138 ? 5.996 -14.328 -21.703 1 96.62 138 LEU A N 1
ATOM 1071 C CA . LEU A 1 138 ? 4.57 -14.07 -21.891 1 96.62 138 LEU A CA 1
ATOM 1072 C C . LEU A 1 138 ? 4.289 -13.664 -23.344 1 96.62 138 LEU A C 1
ATOM 1074 O O . LEU A 1 138 ? 5.082 -12.938 -23.953 1 96.62 138 LEU A O 1
ATOM 1078 N N . L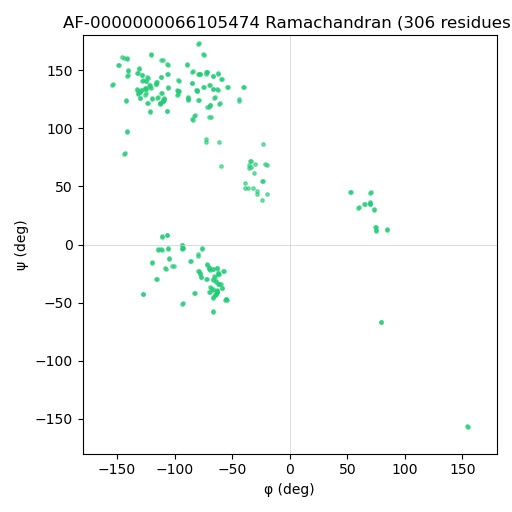YS A 1 139 ? 3.16 -14.203 -23.812 1 98 139 LYS A N 1
ATOM 1079 C CA . LYS A 1 139 ? 2.711 -13.836 -25.156 1 98 139 LYS A CA 1
ATOM 1080 C C . LYS A 1 139 ? 1.332 -13.18 -25.109 1 98 139 LYS A C 1
ATOM 1082 O O . LYS A 1 139 ? 0.388 -13.75 -24.547 1 98 139 LYS A O 1
ATOM 1087 N N . CYS A 1 140 ? 1.316 -12 -25.703 1 98.25 140 CYS A N 1
ATOM 1088 C CA . CYS A 1 140 ? 0.055 -11.266 -25.734 1 98.25 140 CYS A CA 1
ATOM 1089 C C . CYS A 1 140 ? -0.97 -11.984 -26.609 1 98.25 140 CYS A C 1
ATOM 1091 O O . CYS A 1 140 ? -0.663 -12.391 -27.734 1 98.25 140 CYS A O 1
ATOM 1093 N N . HIS A 1 141 ? -2.15 -12.117 -26.125 1 98.06 141 HIS A N 1
ATOM 1094 C CA . HIS A 1 141 ? -3.229 -12.812 -26.828 1 98.06 141 HIS A CA 1
ATOM 1095 C C . HIS A 1 141 ? -3.645 -12.055 -28.094 1 98.06 141 HIS A C 1
ATOM 1097 O O . HIS A 1 141 ? -4.012 -12.672 -29.094 1 98.06 141 HIS A O 1
ATOM 1103 N N . TYR A 1 142 ? -3.525 -10.805 -28.062 1 97.94 142 TYR A N 1
ATOM 1104 C CA . TYR A 1 142 ? -4.086 -9.969 -29.125 1 97.94 142 TYR A CA 1
ATOM 1105 C C . TYR A 1 142 ? -3.055 -9.695 -30.203 1 97.94 142 TYR A C 1
ATOM 1107 O O . TYR A 1 142 ? -3.301 -9.961 -31.391 1 97.94 142 TYR A O 1
ATOM 1115 N N . CYS A 1 143 ? -1.872 -9.25 -29.812 1 98.12 143 CYS A N 1
ATOM 1116 C CA . CYS A 1 143 ? -0.893 -8.859 -30.828 1 98.12 143 CYS A CA 1
ATOM 1117 C C . CYS A 1 143 ? 0.203 -9.914 -30.953 1 98.12 143 CYS A C 1
ATOM 1119 O O . CYS A 1 143 ? 1.078 -9.797 -31.812 1 98.12 143 CYS A O 1
ATOM 1121 N N . GLU A 1 144 ? 0.323 -10.836 -30.125 1 97.5 144 GLU A N 1
ATOM 1122 C CA . GLU A 1 144 ? 1.216 -11.992 -30.141 1 97.5 144 GLU A CA 1
ATOM 1123 C C . GLU A 1 144 ? 2.65 -11.586 -29.812 1 97.5 144 GLU A C 1
ATOM 1125 O O . GLU A 1 144 ? 3.58 -12.375 -29.984 1 97.5 144 GLU A O 1
ATOM 1130 N N . LYS A 1 145 ? 2.727 -10.375 -29.281 1 97 145 LYS A N 1
ATOM 1131 C CA . LYS A 1 145 ? 4.055 -9.969 -28.844 1 97 145 LYS A CA 1
ATOM 1132 C C . LYS A 1 145 ? 4.5 -10.766 -27.609 1 97 145 LYS A C 1
ATOM 1134 O O . LYS A 1 145 ? 3.709 -10.992 -26.703 1 97 145 LYS A O 1
ATOM 1139 N N . GLU A 1 146 ? 5.797 -11.156 -27.703 1 97 146 GLU A N 1
ATOM 1140 C CA . GLU A 1 146 ? 6.383 -11.844 -26.547 1 97 146 GLU A CA 1
ATOM 1141 C C . GLU A 1 146 ? 7.156 -10.867 -25.656 1 97 146 GLU A C 1
ATOM 1143 O O . GLU A 1 146 ? 7.777 -9.922 -26.156 1 97 146 GLU A O 1
ATOM 1148 N N . GLN A 1 147 ? 7.02 -11.07 -24.406 1 96.19 147 GLN A N 1
ATOM 1149 C CA . GLN A 1 147 ? 7.797 -10.281 -23.453 1 96.19 147 GLN A CA 1
ATOM 1150 C C . GLN A 1 147 ? 8.117 -11.094 -22.203 1 96.19 147 GLN A C 1
ATOM 1152 O O . GLN A 1 147 ? 7.438 -12.078 -21.891 1 96.19 147 GLN A O 1
ATOM 1157 N N . SER A 1 148 ? 9.195 -10.703 -21.562 1 93.81 148 SER A N 1
ATOM 1158 C CA . SER A 1 148 ? 9.625 -11.375 -20.344 1 93.81 148 SER A CA 1
ATOM 1159 C C . SER A 1 148 ? 8.906 -10.82 -19.109 1 93.81 148 SER A C 1
ATOM 1161 O O . SER A 1 148 ? 8.578 -9.633 -19.062 1 93.81 148 SER A O 1
ATOM 1163 N N . LYS A 1 149 ? 8.695 -11.688 -18.125 1 89.94 149 LYS A N 1
ATOM 1164 C CA . LYS A 1 149 ? 8.086 -11.227 -16.875 1 89.94 149 LYS A CA 1
ATOM 1165 C C . LYS A 1 149 ? 9.008 -10.281 -16.125 1 89.94 149 LYS A C 1
ATOM 1167 O O . LYS A 1 149 ? 8.562 -9.516 -15.273 1 89.94 149 LYS A O 1
ATOM 1172 N N . GLU A 1 150 ? 10.297 -10.406 -16.484 1 86.31 150 GLU A N 1
ATOM 1173 C CA . GLU A 1 150 ? 11.25 -9.469 -15.906 1 86.31 150 GLU A CA 1
ATOM 1174 C C . GLU A 1 150 ? 11.039 -8.055 -16.438 1 86.31 150 GLU A C 1
ATOM 1176 O O . GLU A 1 150 ? 11.016 -7.836 -17.641 1 86.31 150 GLU A O 1
ATOM 1181 N N . GLY A 1 151 ? 10.781 -7.164 -15.695 1 82.44 151 GLY A N 1
ATOM 1182 C CA . GLY A 1 151 ? 10.594 -5.785 -16.109 1 82.44 151 GLY A CA 1
ATOM 1183 C C . GLY A 1 151 ? 9.188 -5.496 -16.594 1 82.44 151 GLY A C 1
ATOM 1184 O O . GLY A 1 151 ? 8.961 -4.527 -17.328 1 82.44 151 GLY A O 1
ATOM 1185 N N . ILE A 1 152 ? 8.375 -6.387 -16.312 1 88 152 ILE A N 1
ATOM 1186 C CA . ILE A 1 152 ? 7 -6.262 -16.781 1 88 152 ILE A CA 1
ATOM 1187 C C . ILE A 1 152 ? 6.32 -5.082 -16.094 1 88 152 ILE A C 1
ATOM 1189 O O . ILE A 1 152 ? 6.645 -4.754 -14.953 1 88 152 ILE A O 1
ATOM 1193 N N . LYS A 1 153 ? 5.469 -4.465 -16.891 1 89.88 153 LYS A N 1
ATOM 1194 C CA . LYS A 1 153 ? 4.629 -3.418 -16.328 1 89.88 153 LYS A CA 1
ATOM 1195 C C . LYS A 1 153 ? 3.242 -3.957 -15.977 1 89.88 153 LYS A C 1
ATOM 1197 O O . LYS A 1 153 ? 2.643 -4.699 -16.75 1 89.88 153 LYS A O 1
ATOM 1202 N N . LEU A 1 154 ? 2.84 -3.721 -14.797 1 89.5 154 LEU A N 1
ATOM 1203 C CA . LEU A 1 154 ? 1.504 -4.117 -14.367 1 89.5 154 LEU A CA 1
ATOM 1204 C C . LEU A 1 154 ? 0.491 -3.012 -14.656 1 89.5 154 LEU A C 1
ATOM 1206 O O . LEU A 1 154 ? 0.859 -1.841 -14.766 1 89.5 154 LEU A O 1
ATOM 1210 N N . LEU A 1 155 ? -0.755 -3.428 -14.797 1 86.44 155 LEU A N 1
ATOM 1211 C CA . LEU A 1 155 ? -1.812 -2.471 -15.109 1 86.44 155 LEU A CA 1
ATOM 1212 C C . LEU A 1 155 ? -2.023 -1.497 -13.961 1 86.44 155 LEU A C 1
ATOM 1214 O O . LEU A 1 155 ? -1.786 -1.842 -12.797 1 86.44 155 LEU A O 1
ATOM 1218 N N . MET B 1 1 ? 10.234 -34.125 19.891 1 19.03 1 MET B N 1
ATOM 1219 C CA . MET B 1 1 ? 10.945 -33.188 19.047 1 19.03 1 MET B CA 1
ATOM 1220 C C . MET B 1 1 ? 10.148 -31.891 18.875 1 19.03 1 MET B C 1
ATOM 1222 O O . MET B 1 1 ? 9.062 -31.891 18.297 1 19.03 1 MET B O 1
ATOM 1226 N N . LYS B 1 2 ? 10.164 -30.969 19.875 1 24.33 2 LYS B N 1
ATOM 1227 C CA . LYS B 1 2 ? 9.508 -29.75 20.344 1 24.33 2 LYS B CA 1
ATOM 1228 C C . LYS B 1 2 ? 9.625 -28.625 19.328 1 24.33 2 LYS B C 1
ATOM 1230 O O . LYS B 1 2 ? 10.734 -28.281 18.906 1 24.33 2 LYS B O 1
ATOM 1235 N N . MET B 1 3 ? 8.867 -28.953 18.203 1 25.22 3 MET B N 1
ATOM 1236 C CA . MET B 1 3 ? 8.852 -27.766 17.359 1 25.22 3 MET B CA 1
ATOM 1237 C C . MET B 1 3 ? 8.953 -26.5 18.219 1 25.22 3 MET B C 1
ATOM 1239 O O . MET B 1 3 ? 8.109 -26.266 19.094 1 25.22 3 MET B O 1
ATOM 1243 N N . SER B 1 4 ? 10.023 -26.312 18.766 1 28.08 4 SER B N 1
ATOM 1244 C CA . SER B 1 4 ? 10.375 -25 19.328 1 28.08 4 SER B CA 1
ATOM 1245 C C . SER B 1 4 ? 9.75 -23.875 18.531 1 28.08 4 SER B C 1
ATOM 1247 O O . SER B 1 4 ? 10.195 -23.578 17.422 1 28.08 4 SER B O 1
ATOM 1249 N N . ASP B 1 5 ? 8.469 -24.016 18.281 1 29.12 5 ASP B N 1
ATOM 1250 C CA . ASP B 1 5 ? 7.453 -23.062 17.812 1 29.12 5 ASP B CA 1
ATOM 1251 C C . ASP B 1 5 ? 7.789 -21.641 18.25 1 29.12 5 ASP B C 1
ATOM 1253 O O . ASP B 1 5 ? 7.516 -21.25 19.391 1 29.12 5 ASP B O 1
ATOM 1257 N N . ASN B 1 6 ? 8.969 -21.328 18.125 1 30.5 6 ASN B N 1
ATOM 1258 C CA . ASN B 1 6 ? 9.398 -19.938 18.25 1 30.5 6 ASN B CA 1
ATOM 1259 C C . ASN B 1 6 ? 8.336 -18.984 17.719 1 30.5 6 ASN B C 1
ATOM 1261 O O . ASN B 1 6 ? 8.062 -18.953 16.516 1 30.5 6 ASN B O 1
ATOM 1265 N N . LYS B 1 7 ? 7.215 -18.734 18.312 1 33.53 7 LYS B N 1
ATOM 1266 C CA . LYS B 1 7 ? 6.203 -17.688 18.375 1 33.53 7 LYS B CA 1
ATOM 1267 C C . LYS B 1 7 ? 6.762 -16.359 17.875 1 33.53 7 LYS B C 1
ATOM 1269 O O . LYS B 1 7 ? 7.465 -15.656 18.609 1 33.53 7 LYS B O 1
ATOM 1274 N N . GLN B 1 8 ? 7.445 -16.484 16.828 1 31.39 8 GLN B N 1
ATOM 1275 C CA . GLN B 1 8 ? 7.871 -15.227 16.219 1 31.39 8 GLN B CA 1
ATOM 1276 C C . GLN B 1 8 ? 6.773 -14.172 16.312 1 31.39 8 GLN B C 1
ATOM 1278 O O . GLN B 1 8 ? 5.77 -14.242 15.594 1 31.39 8 GLN B O 1
ATOM 1283 N N . ALA B 1 9 ? 6.242 -14.008 17.391 1 34.12 9 ALA B N 1
ATOM 1284 C CA . ALA B 1 9 ? 5.543 -12.75 17.641 1 34.12 9 ALA B CA 1
ATOM 1285 C C . ALA B 1 9 ? 6.004 -11.664 16.672 1 34.12 9 ALA B C 1
ATOM 1287 O O . ALA B 1 9 ? 7.184 -11.305 16.641 1 34.12 9 ALA B O 1
ATOM 1288 N N . LEU B 1 10 ? 5.652 -11.852 15.414 1 38.94 10 LEU B N 1
ATOM 1289 C CA . LEU B 1 10 ? 5.828 -10.562 14.75 1 38.94 10 LEU B CA 1
ATOM 1290 C C . LEU B 1 10 ? 5.754 -9.414 15.75 1 38.94 10 LEU B C 1
ATOM 1292 O O . LEU B 1 10 ? 4.691 -9.148 16.312 1 38.94 10 LEU B O 1
ATOM 1296 N N . GLN B 1 11 ? 6.535 -9.5 16.703 1 37.31 11 GLN B N 1
ATOM 1297 C CA . GLN B 1 11 ? 6.762 -8.438 17.672 1 37.31 11 GLN B CA 1
ATOM 1298 C C . GLN B 1 11 ? 6.594 -7.062 17.031 1 37.31 11 GLN B C 1
ATOM 1300 O O . GLN B 1 11 ? 7.297 -6.73 16.078 1 37.31 11 GLN B O 1
ATOM 1305 N N . VAL B 1 12 ? 5.445 -6.816 16.562 1 48.03 12 VAL B N 1
ATOM 1306 C CA . VAL B 1 12 ? 5.582 -5.379 16.344 1 48.03 12 VAL B CA 1
ATOM 1307 C C . VAL B 1 12 ? 6.445 -4.773 17.453 1 48.03 12 VAL B C 1
ATOM 1309 O O . VAL B 1 12 ? 5.996 -4.629 18.594 1 48.03 12 VAL B O 1
ATOM 1312 N N . ALA B 1 13 ? 7.688 -5.133 17.406 1 55.97 13 ALA B N 1
ATOM 1313 C CA . ALA B 1 13 ? 8.688 -4.609 18.328 1 55.97 13 ALA B CA 1
ATOM 1314 C C . ALA B 1 13 ? 8.477 -3.115 18.578 1 55.97 13 ALA B C 1
ATOM 1316 O O . ALA B 1 13 ? 7.957 -2.408 17.703 1 55.97 13 ALA B O 1
ATOM 1317 N N . ALA B 1 14 ? 8.578 -2.811 19.75 1 73.06 14 ALA B N 1
ATOM 1318 C CA . ALA B 1 14 ? 8.633 -1.396 20.109 1 73.06 14 ALA B CA 1
ATOM 1319 C C . ALA B 1 14 ? 9.57 -0.63 19.172 1 73.06 14 ALA B C 1
ATOM 1321 O O . ALA B 1 14 ? 10.617 -1.146 18.781 1 73.06 14 ALA B O 1
ATOM 1322 N N . LEU B 1 15 ? 9.102 0.308 18.594 1 88.69 15 LEU B N 1
ATOM 1323 C CA . LEU B 1 15 ? 9.875 1.203 17.734 1 88.69 15 LEU B CA 1
ATOM 1324 C C . LEU B 1 15 ? 10.852 2.033 18.562 1 88.69 15 LEU B C 1
ATOM 1326 O O . LEU B 1 15 ? 10.438 2.809 19.438 1 88.69 15 LEU B O 1
ATOM 1330 N N . LYS B 1 16 ? 12.172 1.753 18.438 1 94 16 LYS B N 1
ATOM 1331 C CA . LYS B 1 16 ? 13.18 2.512 19.172 1 94 16 LYS B CA 1
ATOM 1332 C C . LYS B 1 16 ? 13.234 3.959 18.688 1 94 16 LYS B C 1
ATOM 1334 O O . LYS B 1 16 ? 13.164 4.891 19.5 1 94 16 LYS B O 1
ATOM 1339 N N . ASN B 1 17 ? 13.477 4.188 17.438 1 96.88 17 ASN B N 1
ATOM 1340 C CA . ASN B 1 17 ? 13.508 5.5 16.797 1 96.88 17 ASN B CA 1
ATOM 1341 C C . ASN B 1 17 ? 12.664 5.531 15.523 1 96.88 17 ASN B C 1
ATOM 1343 O O . ASN B 1 17 ? 12.703 4.594 14.727 1 96.88 17 ASN B O 1
ATOM 1347 N N . GLY B 1 18 ? 11.836 6.516 15.398 1 97.69 18 GLY B N 1
ATOM 1348 C CA . GLY B 1 18 ? 11.062 6.652 14.172 1 97.69 18 GLY B CA 1
ATOM 1349 C C . GLY B 1 18 ? 9.758 7.402 14.375 1 97.69 18 GLY B C 1
ATOM 1350 O O . GLY B 1 18 ? 9.664 8.273 15.234 1 97.69 18 GLY B O 1
ATOM 1351 N N . THR B 1 19 ? 8.82 7.184 13.531 1 97.69 19 THR B N 1
ATOM 1352 C CA . THR B 1 19 ? 7.543 7.891 13.539 1 97.69 19 THR B CA 1
ATOM 1353 C C . THR B 1 19 ? 6.379 6.906 13.578 1 97.69 19 THR B C 1
ATOM 1355 O O . THR B 1 19 ? 6.395 5.891 12.883 1 97.69 19 THR B O 1
ATOM 1358 N N . VAL B 1 20 ? 5.441 7.148 14.375 1 96.75 20 VAL B N 1
ATOM 1359 C CA . VAL B 1 20 ? 4.176 6.426 14.398 1 96.75 20 VAL B CA 1
ATOM 1360 C C . VAL B 1 20 ? 3.055 7.332 13.898 1 96.75 20 VAL B C 1
ATOM 1362 O O . VAL B 1 20 ? 2.889 8.453 14.391 1 96.75 20 VAL B O 1
ATOM 1365 N N . ILE B 1 21 ? 2.393 6.93 12.93 1 96.44 21 ILE B N 1
ATOM 1366 C CA . ILE B 1 21 ? 1.218 7.617 12.406 1 96.44 21 ILE B CA 1
ATOM 1367 C C . ILE B 1 21 ? -0.044 6.848 12.789 1 96.44 21 ILE B C 1
ATOM 1369 O O . ILE B 1 21 ? -0.276 5.738 12.297 1 96.44 21 ILE B O 1
ATOM 1373 N N . ASP B 1 22 ? -0.824 7.449 13.57 1 93.88 22 ASP B N 1
ATOM 1374 C CA . ASP B 1 22 ? -1.988 6.789 14.156 1 93.88 22 ASP B CA 1
ATOM 1375 C C . ASP B 1 22 ? -3.277 7.508 13.766 1 93.88 22 ASP B C 1
ATOM 1377 O O . ASP B 1 22 ? -3.238 8.594 13.188 1 93.88 22 ASP B O 1
ATOM 1381 N N . HIS B 1 23 ? -4.398 6.793 13.977 1 94.31 23 HIS B N 1
ATOM 1382 C CA . HIS B 1 23 ? -5.73 7.324 13.719 1 94.31 23 HIS B CA 1
ATOM 1383 C C . HIS B 1 23 ? -5.922 7.617 12.234 1 94.31 23 HIS B C 1
ATOM 1385 O O . HIS B 1 23 ? -6.504 8.641 11.867 1 94.31 23 HIS B O 1
ATOM 1391 N N . ILE B 1 24 ? -5.379 6.863 11.43 1 95.62 24 ILE B N 1
ATOM 1392 C CA . ILE B 1 24 ? -5.613 6.984 10 1 95.62 24 ILE B CA 1
ATOM 1393 C C . ILE B 1 24 ? -6.953 6.352 9.641 1 95.62 24 ILE B C 1
ATOM 1395 O O . ILE B 1 24 ? -7.199 5.184 9.953 1 95.62 24 ILE B O 1
ATOM 1399 N N . PRO B 1 25 ? -7.828 7.148 9 1 94.69 25 PRO B N 1
ATOM 1400 C CA . PRO B 1 25 ? -9 6.441 8.477 1 94.69 25 PRO B CA 1
ATOM 1401 C C . PRO B 1 25 ? -8.625 5.25 7.602 1 94.69 25 PRO B C 1
ATOM 1403 O O . PRO B 1 25 ? -7.742 5.363 6.746 1 94.69 25 PRO B O 1
ATOM 1406 N N . SER B 1 26 ? -9.25 4.098 7.754 1 95.5 26 SER B N 1
ATOM 1407 C CA . SER B 1 26 ? -8.844 2.85 7.113 1 95.5 26 SER B CA 1
ATOM 1408 C C . SER B 1 26 ? -8.836 2.984 5.598 1 95.5 26 SER B C 1
ATOM 1410 O O . SER B 1 26 ? -7.965 2.424 4.922 1 95.5 26 SER B O 1
ATOM 1412 N N . ASP B 1 27 ? -9.781 3.699 5.102 1 93.88 27 ASP B N 1
ATOM 1413 C CA . ASP B 1 27 ? -9.898 3.824 3.65 1 93.88 27 ASP B CA 1
ATOM 1414 C C . ASP B 1 27 ? -8.844 4.789 3.1 1 93.88 27 ASP B C 1
ATOM 1416 O O . ASP B 1 27 ? -8.711 4.941 1.883 1 93.88 27 ASP B O 1
ATOM 1420 N N . LYS B 1 28 ? -8.055 5.418 3.959 1 94.44 28 LYS B N 1
ATOM 1421 C CA . LYS B 1 28 ? -7.039 6.379 3.527 1 94.44 28 LYS B CA 1
ATOM 1422 C C . LYS B 1 28 ? -5.633 5.867 3.826 1 94.44 28 LYS B C 1
ATOM 1424 O O . LYS B 1 28 ? -4.645 6.5 3.451 1 94.44 28 LYS B O 1
ATOM 1429 N N . LEU B 1 29 ? -5.512 4.758 4.445 1 96.62 29 LEU B N 1
ATOM 1430 C CA . LEU B 1 29 ? -4.227 4.262 4.914 1 96.62 29 LEU B CA 1
ATOM 1431 C C . LEU B 1 29 ? -3.227 4.168 3.766 1 96.62 29 LEU B C 1
ATOM 1433 O O . LEU B 1 29 ? -2.117 4.703 3.859 1 96.62 29 LEU B O 1
ATOM 1437 N N . PHE B 1 30 ? -3.617 3.604 2.703 1 95.94 30 PHE B N 1
ATOM 1438 C CA . PHE B 1 30 ? -2.662 3.381 1.624 1 95.94 30 PHE B CA 1
ATOM 1439 C C . PHE B 1 30 ? -2.416 4.668 0.845 1 95.94 30 PHE B C 1
ATOM 1441 O O . PHE B 1 30 ? -1.361 4.832 0.227 1 95.94 30 PHE B O 1
ATOM 1448 N N . THR B 1 31 ? -3.359 5.547 0.889 1 93.88 31 THR B N 1
ATOM 1449 C CA . THR B 1 31 ? -3.107 6.879 0.352 1 93.88 31 THR B CA 1
ATOM 1450 C C . THR B 1 31 ? -2.012 7.582 1.146 1 93.88 31 THR B C 1
ATOM 1452 O O . THR B 1 31 ? -1.142 8.234 0.569 1 93.88 31 THR B O 1
ATOM 1455 N N . VAL B 1 32 ? -2.041 7.426 2.436 1 95.56 32 VAL B N 1
ATOM 1456 C CA . VAL B 1 32 ? -1.021 8 3.307 1 95.56 32 VAL B CA 1
ATOM 1457 C C . VAL B 1 32 ? 0.338 7.375 2.994 1 95.56 32 VAL B C 1
ATOM 1459 O O . VAL B 1 32 ? 1.343 8.086 2.885 1 95.56 32 VAL B O 1
ATOM 1462 N N . VAL B 1 33 ? 0.357 6.09 2.797 1 96.5 33 VAL B N 1
ATOM 1463 C CA . VAL B 1 33 ? 1.573 5.375 2.422 1 96.5 33 VAL B CA 1
ATOM 1464 C C . VAL B 1 33 ? 2.166 5.992 1.157 1 96.5 33 VAL B C 1
ATOM 1466 O O . VAL B 1 33 ? 3.365 6.277 1.102 1 96.5 33 VAL B O 1
ATOM 1469 N N . ALA B 1 34 ? 1.314 6.195 0.244 1 93.5 34 ALA B N 1
ATOM 1470 C CA . ALA B 1 34 ? 1.744 6.734 -1.043 1 93.5 34 ALA B CA 1
ATOM 1471 C C . ALA B 1 34 ? 2.252 8.164 -0.897 1 93.5 34 ALA B C 1
ATOM 1473 O O . ALA B 1 34 ? 3.311 8.516 -1.426 1 93.5 34 ALA B O 1
ATOM 1474 N N . LEU B 1 35 ? 1.573 9.016 -0.198 1 93 35 LEU B N 1
ATOM 1475 C CA . LEU B 1 35 ? 1.905 10.43 -0.062 1 93 35 LEU B CA 1
ATOM 1476 C C . LEU B 1 35 ? 3.248 10.602 0.637 1 93 35 LEU B C 1
ATOM 1478 O O . LEU B 1 35 ? 3.992 11.539 0.334 1 93 35 LEU B O 1
ATOM 1482 N N . LEU B 1 36 ? 3.559 9.703 1.52 1 94.62 36 LEU B N 1
ATOM 1483 C CA . LEU B 1 36 ? 4.801 9.82 2.273 1 94.62 36 LEU B CA 1
ATOM 1484 C C . LEU B 1 36 ? 5.926 9.047 1.59 1 94.62 36 LEU B C 1
ATOM 1486 O O . LEU B 1 36 ? 7.059 9.031 2.074 1 94.62 36 LEU B O 1
ATOM 1490 N N . GLY B 1 37 ? 5.566 8.383 0.533 1 93.5 37 GLY B N 1
ATOM 1491 C CA . GLY B 1 37 ? 6.562 7.637 -0.225 1 93.5 37 GLY B CA 1
ATOM 1492 C C . GLY B 1 37 ? 7.082 6.418 0.508 1 93.5 37 GLY B C 1
ATOM 1493 O O . GLY B 1 37 ? 8.258 6.074 0.396 1 93.5 37 GLY B O 1
ATOM 1494 N N . LEU B 1 38 ? 6.211 5.75 1.236 1 95.5 38 LEU B N 1
ATOM 1495 C CA . LEU B 1 38 ? 6.668 4.648 2.078 1 95.5 38 LEU B CA 1
ATOM 1496 C C . LEU B 1 38 ? 6.879 3.385 1.253 1 95.5 38 LEU B C 1
ATOM 1498 O O . LEU B 1 38 ? 7.609 2.48 1.668 1 95.5 38 LEU B O 1
ATOM 1502 N N . GLN B 1 39 ? 6.254 3.242 0.12 1 93.94 39 GLN B N 1
ATOM 1503 C CA . GLN B 1 39 ? 6.395 2.072 -0.739 1 93.94 39 GLN B CA 1
ATOM 1504 C C . GLN B 1 39 ? 7.828 1.933 -1.25 1 93.94 39 GLN B C 1
ATOM 1506 O O . GLN B 1 39 ? 8.25 0.841 -1.635 1 93.94 39 GLN B O 1
ATOM 1511 N N . ASP B 1 40 ? 8.594 3.055 -1.222 1 92.94 40 ASP B N 1
ATOM 1512 C CA . ASP B 1 40 ? 9.961 3.047 -1.742 1 92.94 40 ASP B CA 1
ATOM 1513 C C . ASP B 1 40 ? 10.977 3.203 -0.616 1 92.94 40 ASP B C 1
ATOM 1515 O O . ASP B 1 40 ? 12.172 3.395 -0.871 1 92.94 40 ASP B O 1
ATOM 1519 N N . SER B 1 41 ? 10.5 3.172 0.546 1 93.62 41 SER B N 1
ATOM 1520 C CA . SER B 1 41 ? 11.367 3.371 1.7 1 93.62 41 SER B CA 1
ATOM 1521 C C . SER B 1 41 ? 12.133 2.098 2.039 1 93.62 41 SER B C 1
ATOM 1523 O O . SER B 1 41 ? 11.602 0.994 1.907 1 93.62 41 SER B O 1
ATOM 1525 N N . ASP B 1 42 ? 13.336 2.275 2.52 1 93.69 42 ASP B N 1
ATOM 1526 C CA . ASP B 1 42 ? 14.141 1.154 2.994 1 93.69 42 ASP B CA 1
ATOM 1527 C C . ASP B 1 42 ? 13.969 0.952 4.5 1 93.69 42 ASP B C 1
ATOM 1529 O O . ASP B 1 42 ? 14.531 0.018 5.074 1 93.69 42 ASP B O 1
ATOM 1533 N N . SER B 1 43 ? 13.172 1.779 5.094 1 95.06 43 SER B N 1
ATOM 1534 C CA . SER B 1 43 ? 12.938 1.683 6.531 1 95.06 43 SER B CA 1
ATOM 1535 C C . SER B 1 43 ? 12.078 0.471 6.871 1 95.06 43 SER B C 1
ATOM 1537 O O . SER B 1 43 ? 11.289 0.013 6.043 1 95.06 43 SER B O 1
ATOM 1539 N N . ASN B 1 44 ? 12.359 -0.056 8 1 94.56 44 ASN B N 1
ATOM 1540 C CA . ASN B 1 44 ? 11.406 -1.021 8.539 1 94.56 44 ASN B CA 1
ATOM 1541 C C . ASN B 1 44 ? 10.031 -0.388 8.773 1 94.56 44 ASN B C 1
ATOM 1543 O O . ASN B 1 44 ? 9.922 0.609 9.492 1 94.56 44 ASN B O 1
ATOM 1547 N N . ILE B 1 45 ? 9.07 -0.938 8.148 1 96.12 45 ILE B N 1
ATOM 1548 C CA . ILE B 1 45 ? 7.723 -0.381 8.227 1 96.12 45 ILE B CA 1
ATOM 1549 C C . ILE B 1 45 ? 6.758 -1.438 8.766 1 96.12 45 ILE B C 1
ATOM 1551 O O . ILE B 1 45 ? 6.82 -2.604 8.367 1 96.12 45 ILE B O 1
ATOM 1555 N N . THR B 1 46 ? 5.902 -1.031 9.648 1 95.44 46 THR B N 1
ATOM 1556 C CA . THR B 1 46 ? 4.797 -1.855 10.117 1 95.44 46 THR B CA 1
ATOM 1557 C C . THR B 1 46 ? 3.465 -1.133 9.93 1 95.44 46 THR B C 1
ATOM 1559 O O . THR B 1 46 ? 3.312 0.017 10.352 1 95.44 46 THR B O 1
ATOM 1562 N N . ILE B 1 47 ? 2.572 -1.854 9.344 1 96.06 47 ILE B N 1
ATOM 1563 C CA . ILE B 1 47 ? 1.266 -1.269 9.062 1 96.06 47 ILE B CA 1
ATOM 1564 C C . ILE B 1 47 ? 0.167 -2.15 9.648 1 96.06 47 ILE B C 1
ATOM 1566 O O . ILE B 1 47 ? 0.226 -3.379 9.547 1 96.06 47 ILE B O 1
ATOM 1570 N N . GLY B 1 48 ? -0.723 -1.572 10.281 1 94.44 48 GLY B N 1
ATOM 1571 C CA . GLY B 1 48 ? -1.999 -2.162 10.656 1 94.44 48 GLY B CA 1
ATOM 1572 C C . GLY B 1 48 ? -3.191 -1.399 10.109 1 94.44 48 GLY B C 1
ATOM 1573 O O . GLY B 1 48 ? -3.221 -0.168 10.156 1 94.44 48 GLY B O 1
ATOM 1574 N N . ASN B 1 49 ? -4.137 -2.188 9.578 1 95.5 49 ASN B N 1
ATOM 1575 C CA . ASN B 1 49 ? -5.324 -1.53 9.055 1 95.5 49 ASN B CA 1
ATOM 1576 C C . ASN B 1 49 ? -6.602 -2.215 9.531 1 95.5 49 ASN B C 1
ATOM 1578 O O . ASN B 1 49 ? -6.613 -3.426 9.766 1 95.5 49 ASN B O 1
ATOM 1582 N N . ASN B 1 50 ? -7.645 -1.465 9.719 1 95.38 50 ASN B N 1
ATOM 1583 C CA . ASN B 1 50 ? -8.984 -1.895 10.109 1 95.38 50 ASN B CA 1
ATOM 1584 C C . ASN B 1 50 ? -9.016 -2.389 11.547 1 95.38 50 ASN B C 1
ATOM 1586 O O . ASN B 1 50 ? -9.719 -3.348 11.867 1 95.38 50 ASN B O 1
ATOM 1590 N N . PHE B 1 51 ? -8.25 -1.765 12.289 1 90.81 51 PHE B N 1
ATOM 1591 C CA . PHE B 1 51 ? -8.328 -2.008 13.727 1 90.81 51 PHE B CA 1
ATOM 1592 C C . PHE B 1 51 ? -9.523 -1.274 14.336 1 90.81 51 PHE B C 1
ATOM 1594 O O . PHE B 1 51 ? -9.922 -0.214 13.844 1 90.81 51 PHE B O 1
ATOM 1601 N N . GLU B 1 52 ? -10.055 -1.874 15.305 1 88.94 52 GLU B N 1
ATOM 1602 C CA . GLU B 1 52 ? -11.18 -1.218 15.953 1 88.94 52 GLU B CA 1
ATOM 1603 C C . GLU B 1 52 ? -10.758 0.099 16.594 1 88.94 52 GLU B C 1
ATOM 1605 O O . GLU B 1 52 ? -9.688 0.186 17.203 1 88.94 52 GLU B O 1
ATOM 1610 N N . SER B 1 53 ? -11.617 1.063 16.297 1 86.56 53 SER B N 1
ATOM 1611 C CA . SER B 1 53 ? -11.367 2.391 16.844 1 86.56 53 SER B CA 1
ATOM 1612 C C . SER B 1 53 ? -12.633 2.988 17.453 1 86.56 53 SER B C 1
ATOM 1614 O O . SER B 1 53 ? -13.703 2.932 16.844 1 86.56 53 SER B O 1
ATOM 1616 N N . LYS B 1 54 ? -12.492 3.527 18.625 1 82.81 54 LYS B N 1
ATOM 1617 C CA . LYS B 1 54 ? -13.625 4.188 19.281 1 82.81 54 LYS B CA 1
ATOM 1618 C C . LYS B 1 54 ? -14.031 5.445 18.516 1 82.81 54 LYS B C 1
ATOM 1620 O O . LYS B 1 54 ? -15.227 5.711 18.359 1 82.81 54 LYS B O 1
ATOM 1625 N N . LYS B 1 55 ? -13.078 6.125 18.062 1 79.5 55 LYS B N 1
ATOM 1626 C CA . LYS B 1 55 ? -13.312 7.422 17.422 1 79.5 55 LYS B CA 1
ATOM 1627 C C . LYS B 1 55 ? -13.727 7.254 15.961 1 79.5 55 LYS B C 1
ATOM 1629 O O . LYS B 1 55 ? -14.648 7.918 15.492 1 79.5 55 LYS B O 1
ATOM 1634 N N . LEU B 1 56 ? -13.133 6.367 15.203 1 83.12 56 LEU B N 1
ATOM 1635 C CA . LEU B 1 56 ? -13.273 6.297 13.758 1 83.12 56 LEU B CA 1
ATOM 1636 C C . LEU B 1 56 ? -14.039 5.043 13.344 1 83.12 56 LEU B C 1
ATOM 1638 O O . LEU B 1 56 ? -14.352 4.859 12.164 1 83.12 56 LEU B O 1
ATOM 1642 N N . GLY B 1 57 ? -14.414 4.141 14.336 1 87.19 57 GLY B N 1
ATOM 1643 C CA . GLY B 1 57 ? -14.891 2.805 14.008 1 87.19 57 GLY B CA 1
ATOM 1644 C C . GLY B 1 57 ? -13.766 1.84 13.68 1 87.19 57 GLY B C 1
ATOM 1645 O O . GLY B 1 57 ? -13.516 0.893 14.43 1 87.19 57 GLY B O 1
ATOM 1646 N N . LYS B 1 58 ? -13.125 2.18 12.523 1 92.56 58 LYS B N 1
ATOM 1647 C CA . LYS B 1 58 ? -11.906 1.469 12.133 1 92.56 58 LYS B CA 1
ATOM 1648 C C . LYS B 1 58 ? -10.773 2.443 11.82 1 92.56 58 LYS B C 1
ATOM 1650 O O . LYS B 1 58 ? -11.023 3.547 11.328 1 92.56 58 LYS B O 1
ATOM 1655 N N . LYS B 1 59 ? -9.648 2.002 12.148 1 92.94 59 LYS B N 1
ATOM 1656 C CA . LYS B 1 59 ? -8.508 2.885 11.898 1 92.94 59 LYS B CA 1
ATOM 1657 C C . LYS B 1 59 ? -7.293 2.094 11.422 1 92.94 59 LYS B C 1
ATOM 1659 O O . LYS B 1 59 ? -7.227 0.877 11.609 1 92.94 59 LYS B O 1
ATOM 1664 N N . GLY B 1 60 ? -6.359 2.85 10.766 1 94.94 60 GLY B N 1
ATOM 1665 C CA . GLY B 1 60 ? -5.047 2.34 10.406 1 94.94 60 GLY B CA 1
ATOM 1666 C C . GLY B 1 60 ? -3.922 2.967 11.203 1 94.94 60 GLY B C 1
ATOM 1667 O O . GLY B 1 60 ? -4.109 4.008 11.836 1 94.94 60 GLY B O 1
ATOM 1668 N N . ILE B 1 61 ? -2.869 2.289 11.234 1 95.06 61 ILE B N 1
ATOM 1669 C CA . ILE B 1 61 ? -1.667 2.77 11.914 1 95.06 61 ILE B CA 1
ATOM 1670 C C . ILE B 1 61 ? -0.432 2.391 11.094 1 95.06 61 ILE B C 1
ATOM 1672 O O . ILE B 1 61 ? -0.385 1.314 10.492 1 95.06 61 ILE B O 1
ATOM 1676 N N . ILE B 1 62 ? 0.54 3.234 11.109 1 96.62 62 ILE B N 1
ATOM 1677 C CA . ILE B 1 62 ? 1.809 2.986 10.438 1 96.62 62 ILE B CA 1
ATOM 1678 C C . ILE B 1 62 ? 2.967 3.293 11.383 1 96.62 62 ILE B C 1
ATOM 1680 O O . ILE B 1 62 ? 2.973 4.332 12.047 1 96.62 62 ILE B O 1
ATOM 1684 N N . LYS B 1 63 ? 3.854 2.432 11.5 1 96.38 63 LYS B N 1
ATOM 1685 C CA . LYS B 1 63 ? 5.109 2.641 12.211 1 96.38 63 LYS B CA 1
ATOM 1686 C C . LYS B 1 63 ? 6.301 2.568 11.258 1 96.38 63 LYS B C 1
ATOM 1688 O O . LYS B 1 63 ? 6.457 1.59 10.531 1 96.38 63 LYS B O 1
ATOM 1693 N N . VAL B 1 64 ? 7.094 3.58 11.281 1 97.06 64 VAL B N 1
ATOM 1694 C CA . VAL B 1 64 ? 8.258 3.629 10.398 1 97.06 64 VAL B CA 1
ATOM 1695 C C . VAL B 1 64 ? 9.523 3.816 11.234 1 97.06 64 VAL B C 1
ATOM 1697 O O . VAL B 1 64 ? 9.68 4.824 11.922 1 97.06 64 VAL B O 1
ATOM 1700 N N . ALA B 1 65 ? 10.391 2.904 11.078 1 96.31 65 ALA B N 1
ATOM 1701 C CA . ALA B 1 65 ? 11.633 2.949 11.859 1 96.31 65 ALA B CA 1
ATOM 1702 C C . ALA B 1 65 ? 12.633 3.918 11.234 1 96.31 65 ALA B C 1
ATOM 1704 O O . ALA B 1 65 ? 12.805 3.949 10.016 1 96.31 65 ALA B O 1
ATOM 1705 N N . ASP B 1 66 ? 13.203 4.773 12.078 1 96.56 66 ASP B N 1
ATOM 1706 C CA . ASP B 1 66 ? 14.336 5.633 11.773 1 96.56 66 ASP B CA 1
ATOM 1707 C C . ASP B 1 66 ? 14.016 6.578 10.617 1 96.56 66 ASP B C 1
ATOM 1709 O O . ASP B 1 66 ? 14.875 6.855 9.781 1 96.56 66 ASP B O 1
ATOM 1713 N N . ARG B 1 67 ? 12.82 6.945 10.523 1 96.38 67 ARG B N 1
ATOM 1714 C CA . ARG B 1 67 ? 12.375 7.93 9.547 1 96.38 67 ARG B CA 1
ATOM 1715 C C . ARG B 1 67 ? 11.547 9.023 10.219 1 96.38 67 ARG B C 1
ATOM 1717 O O . ARG B 1 67 ? 10.656 8.742 11.016 1 96.38 67 ARG B O 1
ATOM 1724 N N . PHE B 1 68 ? 11.938 10.203 9.82 1 96.56 68 PHE B N 1
ATOM 1725 C CA . PHE B 1 68 ? 11.25 11.391 10.32 1 96.56 68 PHE B CA 1
ATOM 1726 C C . PHE B 1 68 ? 10.805 12.281 9.164 1 96.56 68 PHE B C 1
ATOM 1728 O O . PHE B 1 68 ? 11.523 12.43 8.172 1 96.56 68 PHE B O 1
ATOM 1735 N N . PHE B 1 69 ? 9.688 12.812 9.328 1 95.38 69 PHE B N 1
ATOM 1736 C CA . PHE B 1 69 ? 9.109 13.562 8.227 1 95.38 69 PHE B CA 1
ATOM 1737 C C . PHE B 1 69 ? 9.18 15.062 8.492 1 95.38 69 PHE B C 1
ATOM 1739 O O . PHE B 1 69 ? 9.055 15.5 9.641 1 95.38 69 PHE B O 1
ATOM 1746 N N . THR B 1 70 ? 9.336 15.797 7.449 1 93.75 70 THR B N 1
ATOM 1747 C CA . THR B 1 70 ? 9.305 17.25 7.539 1 93.75 70 THR B CA 1
ATOM 1748 C C . THR B 1 70 ? 7.875 17.75 7.719 1 93.75 70 THR B C 1
ATOM 1750 O O . THR B 1 70 ? 6.918 17.031 7.438 1 93.75 70 THR B O 1
ATOM 1753 N N . ASP B 1 71 ? 7.773 18.984 8.133 1 90.38 71 ASP B N 1
ATOM 1754 C CA . ASP B 1 71 ? 6.457 19.594 8.266 1 90.38 71 ASP B CA 1
ATOM 1755 C C . ASP B 1 71 ? 5.738 19.641 6.914 1 90.38 71 ASP B C 1
ATOM 1757 O O . ASP B 1 71 ? 4.516 19.516 6.852 1 90.38 71 ASP B O 1
ATOM 1761 N N . GLU B 1 72 ? 6.531 19.812 5.945 1 88.5 72 GLU B N 1
ATOM 1762 C CA . GLU B 1 72 ? 5.961 19.844 4.602 1 88.5 72 GLU B CA 1
ATOM 1763 C C . GLU B 1 72 ? 5.348 18.5 4.227 1 88.5 72 GLU B C 1
ATOM 1765 O O . GLU B 1 72 ? 4.227 18.438 3.715 1 88.5 72 GLU B O 1
ATOM 1770 N N . GLU B 1 73 ? 6.031 17.438 4.523 1 91.44 73 GLU B N 1
ATOM 1771 C CA . GLU B 1 73 ? 5.516 16.094 4.258 1 91.44 73 GLU B CA 1
ATOM 1772 C C . GLU B 1 73 ? 4.25 15.82 5.066 1 91.44 73 GLU B C 1
ATOM 1774 O O . GLU B 1 73 ? 3.281 15.273 4.543 1 91.44 73 GLU B O 1
ATOM 1779 N N . ILE B 1 74 ? 4.289 16.234 6.215 1 92.81 74 ILE B N 1
ATOM 1780 C CA . ILE B 1 74 ? 3.189 15.977 7.141 1 92.81 74 ILE B CA 1
ATOM 1781 C C . ILE B 1 74 ? 1.959 16.781 6.707 1 92.81 74 ILE B C 1
ATOM 1783 O O . ILE B 1 74 ? 0.836 16.266 6.758 1 92.81 74 ILE B O 1
ATOM 1787 N N . SER B 1 75 ? 2.172 17.969 6.312 1 89.06 75 SER B N 1
ATOM 1788 C CA . SER B 1 75 ? 1.061 18.828 5.941 1 89.06 75 SER B CA 1
ATOM 1789 C C . SER B 1 75 ? 0.289 18.266 4.754 1 89.06 75 SER B C 1
ATOM 1791 O O . SER B 1 75 ? -0.916 18.5 4.625 1 89.06 75 SER B O 1
ATOM 1793 N N . ARG B 1 76 ? 0.933 17.5 3.965 1 89 76 ARG B N 1
ATOM 1794 C CA . ARG B 1 76 ? 0.292 16.875 2.807 1 89 76 ARG B CA 1
ATOM 1795 C C . ARG B 1 76 ? -0.788 15.898 3.24 1 89 76 ARG B C 1
ATOM 1797 O O . ARG B 1 76 ? -1.761 15.672 2.516 1 89 76 ARG B O 1
ATOM 1804 N N . LEU B 1 77 ? -0.636 15.375 4.328 1 93.44 77 LEU B N 1
ATOM 1805 C CA . LEU B 1 77 ? -1.583 14.383 4.836 1 93.44 77 LEU B CA 1
ATOM 1806 C C . LEU B 1 77 ? -2.918 15.039 5.176 1 93.44 77 LEU B C 1
ATOM 1808 O O . LEU B 1 77 ? -3.947 14.359 5.242 1 93.44 77 LEU B O 1
ATOM 1812 N N . SER B 1 78 ? -2.885 16.359 5.402 1 89.38 78 SER B N 1
ATOM 1813 C CA . SER B 1 78 ? -4.074 17.062 5.848 1 89.38 78 SER B CA 1
ATOM 1814 C C . SER B 1 78 ? -5.191 16.984 4.812 1 89.38 78 SER B C 1
ATOM 1816 O O . SER B 1 78 ? -6.371 17.078 5.152 1 89.38 78 SER B O 1
ATOM 1818 N N . VAL B 1 79 ? -4.797 16.781 3.641 1 88.5 79 VAL B N 1
ATOM 1819 C CA . VAL B 1 79 ? -5.762 16.766 2.547 1 88.5 79 VAL B CA 1
ATOM 1820 C C . VAL B 1 79 ? -6.594 15.492 2.605 1 88.5 79 VAL B C 1
ATOM 1822 O O . VAL B 1 79 ? -7.777 15.492 2.254 1 88.5 79 VAL B O 1
ATOM 1825 N N . VAL B 1 80 ? -6.004 14.406 3.131 1 90.5 80 VAL B N 1
ATOM 1826 C CA . VAL B 1 80 ? -6.707 13.133 3.047 1 90.5 80 VAL B CA 1
ATOM 1827 C C . VAL B 1 80 ? -7.047 12.633 4.449 1 90.5 80 VAL B C 1
ATOM 1829 O O . VAL B 1 80 ? -7.996 11.867 4.633 1 90.5 80 VAL B O 1
ATOM 1832 N N . ALA B 1 81 ? -6.266 12.992 5.305 1 90.81 81 ALA B N 1
ATOM 1833 C CA . ALA 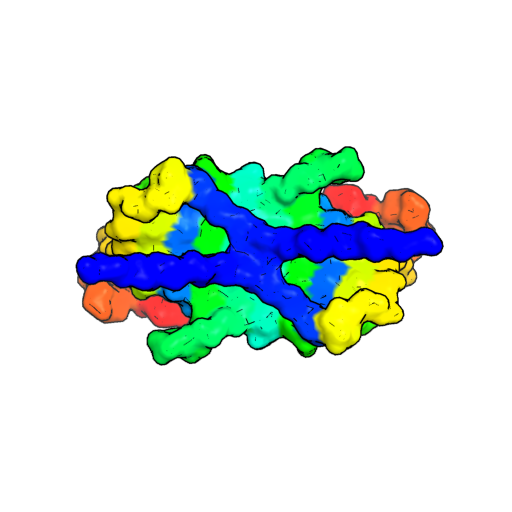B 1 81 ? -6.434 12.516 6.676 1 90.81 81 ALA B CA 1
ATOM 1834 C C . ALA B 1 81 ? -6.062 13.602 7.684 1 90.81 81 ALA B C 1
ATOM 1836 O O . ALA B 1 81 ? -5.031 13.508 8.352 1 90.81 81 ALA B O 1
ATOM 1837 N N . PRO B 1 82 ? -6.93 14.547 7.898 1 88.81 82 PRO B N 1
ATOM 1838 C CA . PRO B 1 82 ? -6.602 15.719 8.711 1 88.81 82 PRO B CA 1
ATOM 1839 C C . PRO B 1 82 ? -6.492 15.406 10.195 1 88.81 82 PRO B C 1
ATOM 1841 O O . PRO B 1 82 ?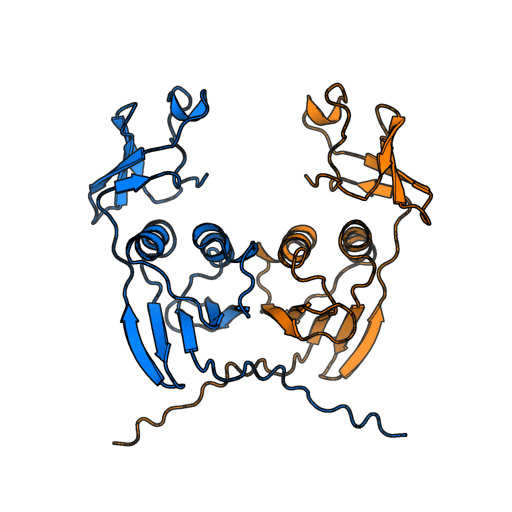 -5.883 16.156 10.953 1 88.81 82 PRO B O 1
ATOM 1844 N N . ASN B 1 83 ? -7 14.297 10.672 1 88.56 83 ASN B N 1
ATOM 1845 C CA . ASN B 1 83 ? -7.035 14.023 12.102 1 88.56 83 ASN B CA 1
ATOM 1846 C C . ASN B 1 83 ? -6 12.969 12.5 1 88.56 83 ASN B C 1
ATOM 1848 O O . ASN B 1 83 ? -6.012 12.484 13.633 1 88.56 83 ASN B O 1
ATOM 1852 N N . VAL B 1 84 ? -5.172 12.633 11.555 1 93.69 84 VAL B N 1
ATOM 1853 C CA . VAL B 1 84 ? -4.117 11.68 11.875 1 93.69 84 VAL B CA 1
ATOM 1854 C C . VAL B 1 84 ? -3.205 12.258 12.953 1 93.69 84 VAL B C 1
ATOM 1856 O O . VAL B 1 84 ? -3 13.477 13.016 1 93.69 84 VAL B O 1
ATOM 1859 N N . LYS B 1 85 ? -2.67 11.445 13.797 1 93 85 LYS B N 1
ATOM 1860 C CA . LYS B 1 85 ? -1.72 11.82 14.844 1 93 85 LYS B CA 1
ATOM 1861 C C . LYS B 1 85 ? -0.333 11.25 14.555 1 93 85 LYS B C 1
ATOM 1863 O O . LYS B 1 85 ? -0.193 10.062 14.25 1 93 85 LYS B O 1
ATOM 1868 N N . LEU B 1 86 ? 0.623 12.141 14.641 1 96.06 86 LEU B N 1
ATOM 1869 C CA . LEU B 1 86 ? 1.998 11.695 14.445 1 96.06 86 LEU B CA 1
ATOM 1870 C C . LEU B 1 86 ? 2.771 11.734 15.758 1 96.06 86 LEU B C 1
ATOM 1872 O O . LEU B 1 86 ? 2.787 12.766 16.453 1 96.06 86 LEU B O 1
ATOM 1876 N N . ASN B 1 87 ? 3.322 10.633 16.109 1 96.06 87 ASN B N 1
ATOM 1877 C CA . ASN B 1 87 ? 4.172 10.523 17.297 1 96.06 87 ASN B CA 1
ATOM 1878 C C . ASN B 1 87 ? 5.621 10.242 16.922 1 96.06 87 ASN B C 1
ATOM 1880 O O . ASN B 1 87 ? 5.91 9.25 16.234 1 96.06 87 ASN B O 1
ATOM 1884 N N . ILE B 1 88 ? 6.465 11.109 17.328 1 97.25 88 ILE B N 1
ATOM 1885 C CA . ILE B 1 88 ? 7.895 10.898 17.109 1 97.25 88 ILE B CA 1
ATOM 1886 C C . ILE B 1 88 ? 8.477 10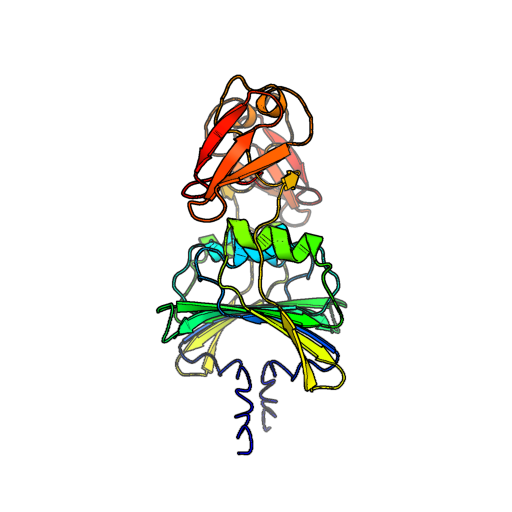.109 18.281 1 97.25 88 ILE B C 1
ATOM 1888 O O . ILE B 1 88 ? 8.32 10.5 19.438 1 97.25 88 ILE B O 1
ATOM 1892 N N . ILE B 1 89 ? 9.102 9.039 17.969 1 96.69 89 ILE B N 1
ATOM 1893 C CA . ILE B 1 89 ? 9.664 8.148 18.984 1 96.69 89 ILE B CA 1
ATOM 1894 C C . ILE B 1 89 ? 11.188 8.242 18.953 1 96.69 89 ILE B C 1
ATOM 1896 O O . ILE B 1 89 ? 11.805 8.148 17.906 1 96.69 89 ILE B O 1
ATOM 1900 N N . ARG B 1 90 ? 11.859 8.523 20.031 1 96.44 90 ARG B N 1
ATOM 1901 C CA . ARG B 1 90 ? 13.305 8.461 20.234 1 96.44 90 ARG B CA 1
ATOM 1902 C C . ARG B 1 90 ? 13.641 7.68 21.5 1 96.44 90 ARG B C 1
ATOM 1904 O O . ARG B 1 90 ? 13.133 7.984 22.578 1 96.44 90 ARG B O 1
ATOM 1911 N N . ASP B 1 91 ? 14.516 6.641 21.312 1 95.56 91 ASP B N 1
ATOM 1912 C CA . ASP B 1 91 ? 14.938 5.789 22.422 1 95.56 91 ASP B CA 1
ATOM 1913 C C . ASP B 1 91 ? 13.734 5.227 23.172 1 95.56 91 ASP B C 1
ATOM 1915 O O . ASP B 1 91 ? 13.641 5.344 24.391 1 95.56 91 ASP B O 1
ATOM 1919 N N . TYR B 1 92 ? 12.805 4.777 22.422 1 94.12 92 TYR B N 1
ATOM 1920 C CA . TYR B 1 92 ? 11.641 4.027 22.875 1 94.12 92 TYR B CA 1
ATOM 1921 C C . TYR B 1 92 ? 10.633 4.949 23.562 1 94.12 92 TYR B C 1
ATOM 1923 O O . TYR B 1 92 ? 9.633 4.484 24.109 1 94.12 92 TYR B O 1
ATOM 1931 N N . GLU B 1 93 ? 10.828 6.273 23.422 1 94.94 93 GLU B N 1
ATOM 1932 C CA . GLU B 1 93 ? 9.922 7.215 24.078 1 94.94 93 GLU B CA 1
ATOM 1933 C C . GLU B 1 93 ? 9.305 8.172 23.062 1 94.94 93 GLU B C 1
ATOM 1935 O O . GLU B 1 93 ? 9.961 8.602 22.109 1 94.94 93 GLU B O 1
ATOM 1940 N N . VAL B 1 94 ? 8.039 8.477 23.375 1 95.31 94 VAL B N 1
ATOM 1941 C CA . VAL B 1 94 ? 7.406 9.523 22.578 1 95.31 94 VAL B CA 1
ATOM 1942 C C . VAL B 1 94 ? 8 10.883 22.953 1 95.31 94 VAL B C 1
ATOM 1944 O O . VAL B 1 94 ? 7.855 11.344 24.078 1 95.31 94 VAL B O 1
ATOM 1947 N N . VAL B 1 95 ? 8.602 11.516 22.047 1 96.94 95 VAL B N 1
ATOM 1948 C CA . VAL B 1 95 ? 9.273 12.766 22.375 1 96.94 95 VAL B CA 1
ATOM 1949 C C . VAL B 1 95 ? 8.5 13.945 21.797 1 96.94 95 VAL B C 1
ATOM 1951 O O . VAL B 1 95 ? 8.688 15.094 22.203 1 96.94 95 VAL B O 1
ATOM 1954 N N . GLU B 1 96 ? 7.684 13.734 20.828 1 95.62 96 GLU B N 1
ATOM 1955 C CA . GLU B 1 96 ? 6.91 14.789 20.188 1 95.62 96 GLU B CA 1
ATOM 1956 C C . GLU B 1 96 ? 5.625 14.234 19.578 1 95.62 96 GLU B C 1
ATOM 1958 O O . GLU B 1 96 ? 5.621 13.141 19 1 95.62 96 GLU B O 1
ATOM 1963 N N . LYS B 1 97 ? 4.562 14.938 19.734 1 93.62 97 LYS B N 1
ATOM 1964 C CA . LYS B 1 97 ? 3.297 14.688 19.047 1 93.62 97 LYS B CA 1
ATOM 1965 C C . LYS B 1 97 ? 2.975 15.797 18.062 1 93.62 97 LYS B C 1
ATOM 1967 O O . LYS B 1 97 ? 2.967 16.969 18.422 1 93.62 97 LYS B O 1
ATOM 1972 N N . LYS B 1 98 ? 2.836 15.359 16.875 1 92.69 98 LYS B N 1
ATOM 1973 C CA . LYS B 1 98 ? 2.555 16.344 15.844 1 92.69 98 LYS B CA 1
ATOM 1974 C C . LYS B 1 98 ? 1.139 16.188 15.297 1 92.69 98 LYS B C 1
ATOM 1976 O O . LYS B 1 98 ? 0.623 15.062 15.227 1 92.69 98 LYS B O 1
ATOM 1981 N N . GLN B 1 99 ? 0.582 17.281 15 1 88.88 99 GLN B N 1
ATOM 1982 C CA . GLN B 1 99 ? -0.696 17.297 14.297 1 88.88 99 GLN B CA 1
ATOM 1983 C C . GLN B 1 99 ? -0.516 17.719 12.836 1 88.88 99 GLN B C 1
ATOM 1985 O O . GLN B 1 99 ? 0.45 18.406 12.5 1 88.88 99 GLN B O 1
ATOM 1990 N N . VAL B 1 100 ? -1.465 17.266 12.141 1 90.75 100 VAL B N 1
ATOM 1991 C CA . VAL B 1 100 ? -1.442 17.641 10.734 1 90.75 100 VAL B CA 1
ATOM 1992 C C . VAL B 1 100 ? -2.174 18.969 10.531 1 90.75 100 VAL B C 1
ATOM 1994 O O . VAL B 1 100 ? -3.297 19.141 11.008 1 90.75 100 VAL B O 1
ATOM 1997 N N . LEU B 1 101 ? -1.488 19.891 9.898 1 89.06 101 LEU B N 1
ATOM 1998 C CA . LEU B 1 101 ? -2.094 21.188 9.602 1 89.06 101 LEU B CA 1
ATOM 1999 C C . LEU B 1 101 ? -2.203 21.406 8.094 1 89.06 101 LEU B C 1
ATOM 2001 O O . LEU B 1 101 ? -1.281 21.078 7.348 1 89.06 101 LEU B O 1
ATOM 2005 N N . MET B 1 102 ? -3.314 21.938 7.75 1 89.38 102 MET B N 1
ATOM 2006 C CA . MET B 1 102 ? -3.512 22.266 6.34 1 89.38 102 MET B CA 1
ATOM 2007 C C . MET B 1 102 ? -2.553 23.375 5.898 1 89.38 102 MET B C 1
ATOM 2009 O O . MET B 1 102 ? -2.49 24.422 6.527 1 89.38 102 MET B O 1
ATOM 2013 N N . PRO B 1 103 ? -1.865 23.094 4.891 1 91.69 103 PRO B N 1
ATOM 2014 C CA . PRO B 1 103 ? -0.947 24.141 4.418 1 91.69 103 PRO B CA 1
ATOM 2015 C C . PRO B 1 103 ? -1.652 25.234 3.609 1 91.69 103 PRO B C 1
ATOM 2017 O O . PRO B 1 103 ? -2.857 25.141 3.367 1 91.69 103 PRO B O 1
ATOM 2020 N N . GLU B 1 104 ? -0.799 26.266 3.307 1 93 104 GLU B N 1
ATOM 2021 C CA . GLU B 1 104 ? -1.325 27.359 2.48 1 93 104 GLU B CA 1
ATOM 2022 C C . GLU B 1 104 ? -1.4 26.938 1.014 1 93 104 GLU B C 1
ATOM 2024 O O . GLU B 1 104 ? -2.227 27.469 0.259 1 93 104 GLU B O 1
ATOM 2029 N N . GLU B 1 105 ? -0.49 26.031 0.734 1 94.88 105 GLU B N 1
ATOM 2030 C CA . GLU B 1 105 ? -0.42 25.578 -0.653 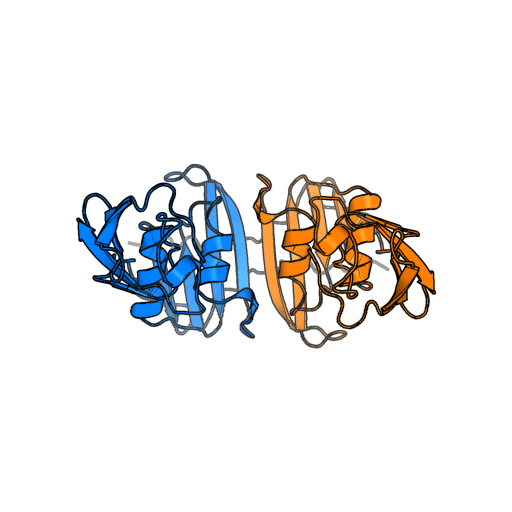1 94.88 105 GLU B CA 1
ATOM 2031 C C . GLU B 1 105 ? -0.167 24.078 -0.733 1 94.88 105 GLU B C 1
ATOM 2033 O O . GLU B 1 105 ? 0.423 23.5 0.177 1 94.88 105 GLU B O 1
ATOM 2038 N N . LEU B 1 106 ? -0.669 23.516 -1.771 1 93.25 106 LEU B N 1
ATOM 2039 C CA . LEU B 1 106 ? -0.462 22.109 -2.076 1 93.25 106 LEU B CA 1
ATOM 2040 C C . LEU B 1 106 ? 0.192 21.938 -3.443 1 93.25 106 LEU B C 1
ATOM 2042 O O . LEU B 1 106 ? -0.401 22.281 -4.469 1 93.25 106 LEU B O 1
ATOM 2046 N N . ARG B 1 107 ? 1.382 21.422 -3.377 1 92.94 107 ARG B N 1
ATOM 2047 C CA . ARG B 1 107 ? 2.129 21.25 -4.617 1 92.94 107 ARG B CA 1
ATOM 2048 C C . ARG B 1 107 ? 2.264 19.781 -4.977 1 92.94 107 ARG B C 1
ATOM 2050 O O . ARG B 1 107 ? 2.752 18.984 -4.172 1 92.94 107 ARG B O 1
ATOM 2057 N N . GLY B 1 108 ? 1.81 19.422 -6.188 1 91.75 108 GLY B N 1
ATOM 2058 C CA . GLY B 1 108 ? 2.082 18.109 -6.73 1 91.75 108 GLY B CA 1
ATOM 2059 C C . GLY B 1 108 ? 1.279 17.016 -6.059 1 91.75 108 GLY B C 1
ATOM 2060 O O . GLY B 1 108 ? 1.731 15.867 -5.973 1 91.75 108 GLY B O 1
ATOM 2061 N N . ILE B 1 109 ? 0.14 17.281 -5.586 1 91.31 109 ILE B N 1
ATOM 2062 C CA . ILE B 1 109 ? -0.612 16.297 -4.82 1 91.31 109 ILE B CA 1
ATOM 2063 C C . ILE B 1 109 ? -2.018 16.156 -5.402 1 91.31 109 ILE B C 1
ATOM 2065 O O . ILE B 1 109 ? -2.494 15.039 -5.621 1 91.31 109 ILE B O 1
ATOM 2069 N N . VAL B 1 110 ? -2.611 17.266 -5.738 1 94.12 110 VAL B N 1
ATOM 2070 C CA . VAL B 1 110 ? -4.023 17.297 -6.109 1 94.12 110 VAL B CA 1
ATOM 2071 C C . VAL B 1 110 ? -4.152 17.469 -7.621 1 94.12 110 VAL B C 1
ATOM 2073 O O . VAL B 1 110 ? -3.438 18.281 -8.219 1 94.12 110 VAL B O 1
ATOM 2076 N N . LYS B 1 111 ? -5.023 16.703 -8.188 1 95.81 111 LYS B N 1
ATOM 2077 C CA . LYS B 1 111 ? -5.367 16.859 -9.602 1 95.81 111 LYS B CA 1
ATOM 2078 C C . LYS B 1 111 ? -6.449 17.922 -9.781 1 95.81 111 LYS B C 1
ATOM 2080 O O . LYS B 1 111 ? -7.41 17.984 -9.008 1 95.81 111 LYS B O 1
ATOM 2085 N N . CYS B 1 112 ? -6.285 18.719 -10.805 1 97 112 CYS B N 1
ATOM 2086 C CA . CYS B 1 112 ? -7.258 19.766 -11.055 1 97 112 CYS B CA 1
ATOM 2087 C C . CYS B 1 112 ? -8.539 19.203 -11.648 1 97 112 CYS B C 1
ATOM 2089 O O . CYS B 1 112 ? -8.492 18.375 -12.562 1 97 112 CYS B O 1
ATOM 2091 N N . ALA B 1 113 ? -9.648 19.609 -11.203 1 95.81 113 ALA B N 1
ATOM 2092 C CA . ALA B 1 113 ? -10.953 19.109 -11.641 1 95.81 113 ALA B CA 1
ATOM 2093 C C . ALA B 1 113 ? -11.367 19.734 -12.961 1 95.81 113 ALA B C 1
ATOM 2095 O O . ALA B 1 113 ? -12.367 19.328 -13.562 1 95.81 113 ALA B O 1
ATOM 2096 N N . ASN B 1 114 ? -10.625 20.734 -13.398 1 96.31 114 ASN B N 1
ATOM 2097 C CA . ASN B 1 114 ? -10.875 21.344 -14.695 1 96.31 114 ASN B CA 1
ATOM 2098 C C . ASN B 1 114 ? -10.211 20.578 -15.828 1 96.31 114 ASN B C 1
ATOM 2100 O O . ASN B 1 114 ? -8.984 20.625 -15.977 1 96.31 114 ASN B O 1
ATOM 2104 N N . PRO B 1 115 ? -10.969 19.922 -16.578 1 95.12 115 PRO B N 1
ATOM 2105 C CA . PRO B 1 115 ? -10.375 19.125 -17.656 1 95.12 115 PRO B CA 1
ATOM 2106 C C . PRO B 1 115 ? -9.516 19.953 -18.609 1 95.12 115 PRO B C 1
ATOM 2108 O O . PRO B 1 115 ? -8.609 19.422 -19.25 1 95.12 115 PRO B O 1
ATOM 2111 N N . LYS B 1 116 ? -9.75 21.266 -18.688 1 96.25 116 LYS B N 1
ATOM 2112 C CA . LYS B 1 116 ? -9.023 22.125 -19.609 1 96.25 116 LYS B CA 1
ATOM 2113 C C . LYS B 1 116 ? -7.801 22.734 -18.938 1 96.25 116 LYS B C 1
ATOM 2115 O O . LYS B 1 116 ? -7.047 23.484 -19.562 1 96.25 116 LYS B O 1
ATOM 2120 N N . CYS B 1 117 ? -7.648 22.469 -17.734 1 97.44 117 CYS B N 1
ATOM 2121 C CA . CYS B 1 117 ? -6.508 23.016 -17.016 1 97.44 117 CYS B CA 1
ATOM 2122 C C . CYS B 1 117 ? -5.195 22.578 -17.656 1 97.44 117 CYS B C 1
ATOM 2124 O O . CYS B 1 117 ? -5.047 21.422 -18.062 1 97.44 117 CYS B O 1
ATOM 2126 N N . ILE B 1 118 ? -4.191 23.453 -17.703 1 97.31 118 ILE B N 1
ATOM 2127 C CA . ILE B 1 118 ? -2.902 23.188 -18.344 1 97.31 118 ILE B CA 1
ATOM 2128 C C . ILE B 1 118 ? -2.213 22.016 -17.641 1 97.31 118 ILE B C 1
ATOM 2130 O O . ILE B 1 118 ? -1.522 21.219 -18.297 1 97.31 118 ILE B O 1
ATOM 2134 N N . THR B 1 119 ? -2.391 21.875 -16.375 1 95.88 119 THR B N 1
ATOM 2135 C CA . THR B 1 119 ? -1.706 20.828 -15.633 1 95.88 119 THR B CA 1
ATOM 2136 C C . THR B 1 119 ? -2.264 19.453 -16 1 95.88 119 THR B C 1
ATOM 2138 O O . THR B 1 119 ? -1.633 18.438 -15.734 1 95.88 119 THR B O 1
ATOM 2141 N N . ASN B 1 120 ? -3.414 19.328 -16.531 1 95.06 120 ASN B N 1
ATOM 2142 C CA . ASN B 1 120 ? -4.004 18.078 -16.969 1 95.06 120 ASN B CA 1
ATOM 2143 C C . ASN B 1 120 ? -3.58 17.719 -18.391 1 95.06 120 ASN B C 1
ATOM 2145 O O . ASN B 1 120 ? -3.787 16.594 -18.844 1 95.06 120 ASN B O 1
ATOM 2149 N N . ASN B 1 121 ? -3.049 18.625 -19.078 1 93.88 121 ASN B N 1
ATOM 2150 C CA . ASN B 1 121 ? -2.814 18.438 -20.516 1 93.88 121 ASN B CA 1
ATOM 2151 C C . ASN B 1 121 ? -1.331 18.547 -20.859 1 93.88 121 ASN B C 1
ATOM 2153 O O . ASN B 1 121 ? -0.917 18.188 -21.953 1 93.88 121 ASN B O 1
ATOM 2157 N N . GLU B 1 122 ? -0.536 19.078 -19.953 1 94.5 122 GLU B N 1
ATOM 2158 C CA . GLU B 1 122 ? 0.913 19.203 -20.078 1 94.5 122 GLU B CA 1
ATOM 2159 C C . GLU B 1 122 ? 1.619 18.688 -18.828 1 94.5 122 GLU B C 1
ATOM 2161 O O . GLU B 1 122 ? 1.05 18.703 -17.734 1 94.5 122 GLU B O 1
ATOM 2166 N N . PRO B 1 123 ? 2.807 18.234 -19.094 1 92.38 123 PRO B N 1
ATOM 2167 C CA . PRO B 1 123 ? 3.568 17.734 -17.938 1 92.38 123 PRO B CA 1
ATOM 2168 C C . PRO B 1 123 ? 4.062 18.844 -17.031 1 92.38 123 PRO B C 1
ATOM 2170 O O . PRO B 1 123 ? 5.141 19.406 -17.25 1 92.38 123 PRO B O 1
ATOM 2173 N N . MET B 1 124 ? 3.303 19.172 -16.109 1 93.62 124 MET B N 1
ATOM 2174 C CA . MET B 1 124 ? 3.688 20.188 -15.148 1 93.62 124 MET B CA 1
ATOM 2175 C C . MET B 1 124 ? 3.129 19.875 -13.766 1 93.62 124 MET B C 1
ATOM 2177 O O . MET B 1 124 ? 2.139 19.156 -13.641 1 93.62 124 MET B O 1
ATOM 2181 N N . THR B 1 125 ? 3.746 20.516 -12.836 1 95.69 125 THR B N 1
ATOM 2182 C CA . THR B 1 125 ? 3.367 20.25 -11.453 1 95.69 125 THR B CA 1
ATOM 2183 C C . THR B 1 125 ? 2.119 21.047 -11.07 1 95.69 125 THR B C 1
ATOM 2185 O O . THR B 1 125 ? 2.01 22.234 -11.391 1 95.69 125 THR B O 1
ATOM 2188 N N . THR B 1 126 ? 1.177 20.359 -10.445 1 96.69 126 THR B N 1
ATOM 2189 C CA . THR B 1 126 ? -0.015 21.047 -9.977 1 96.69 126 THR B CA 1
ATOM 2190 C C . THR B 1 126 ? 0.312 21.938 -8.773 1 96.69 126 THR B C 1
ATOM 2192 O O . THR B 1 126 ? 1.299 21.703 -8.078 1 96.69 126 THR B O 1
ATOM 2195 N N . LEU B 1 127 ? -0.426 23.016 -8.68 1 97.06 127 LEU B N 1
ATOM 2196 C CA . LEU B 1 127 ? -0.318 23.922 -7.551 1 97.06 127 LEU B CA 1
ATOM 2197 C C . LEU B 1 127 ? -1.688 24.469 -7.16 1 97.06 127 LEU B C 1
ATOM 2199 O O . LEU B 1 127 ? -2.396 25.047 -7.996 1 97.06 127 LEU B O 1
ATOM 2203 N N . PHE B 1 128 ? -1.999 24.25 -5.902 1 96.56 128 PHE B N 1
ATOM 2204 C CA . PHE B 1 128 ? -3.275 24.75 -5.395 1 96.56 128 PHE B CA 1
ATOM 2205 C C . PHE B 1 128 ? -3.066 25.625 -4.172 1 96.56 128 PHE B C 1
ATOM 2207 O O . PHE B 1 128 ? -2.217 25.344 -3.328 1 96.56 128 PHE B O 1
ATOM 2214 N N . HIS B 1 129 ? -3.842 26.672 -4.137 1 97.38 129 HIS B N 1
ATOM 2215 C CA . HIS B 1 129 ? -3.91 27.5 -2.938 1 97.38 129 HIS B CA 1
ATOM 2216 C C . HIS B 1 129 ? -5.113 27.125 -2.076 1 97.38 129 HIS B C 1
ATOM 2218 O O . HIS B 1 129 ? -6.215 26.938 -2.594 1 97.38 129 HIS B O 1
ATOM 2224 N N . VAL B 1 130 ? -4.793 26.969 -0.822 1 95.75 130 VAL B N 1
ATOM 2225 C CA . VAL B 1 130 ? -5.906 26.734 0.094 1 95.75 130 VAL B CA 1
ATOM 2226 C C . VAL B 1 130 ? -6.551 28.078 0.465 1 95.75 130 VAL B C 1
ATOM 2228 O O . VAL B 1 130 ? -5.984 28.844 1.24 1 95.75 130 VAL B O 1
ATOM 2231 N N . ILE B 1 131 ? -7.754 28.25 -0.004 1 96.25 131 ILE B N 1
ATOM 2232 C CA . ILE B 1 131 ? -8.328 29.594 0.155 1 96.25 131 ILE B CA 1
ATOM 2233 C C . ILE B 1 131 ? -9.32 29.578 1.314 1 96.25 131 ILE B C 1
ATOM 2235 O O . ILE B 1 131 ? -9.719 30.641 1.807 1 96.25 131 ILE B O 1
ATOM 2239 N N . ASP B 1 132 ? -9.781 28.438 1.723 1 94.38 132 ASP B N 1
ATOM 2240 C CA . ASP B 1 132 ? -10.641 28.266 2.885 1 94.38 132 ASP B CA 1
ATOM 2241 C C . ASP B 1 132 ? -10.273 27 3.656 1 94.38 132 ASP B C 1
ATOM 2243 O O . ASP B 1 132 ? -10.727 25.906 3.314 1 94.38 132 ASP B O 1
ATOM 2247 N N . LYS B 1 133 ? -9.508 27.141 4.672 1 88.44 133 LYS B N 1
ATOM 2248 C CA . LYS B 1 133 ? -9.016 26.016 5.441 1 88.44 133 LYS B CA 1
ATOM 2249 C C . LYS B 1 133 ? -10.148 25.328 6.207 1 88.44 133 LYS B C 1
ATOM 2251 O O . LYS B 1 133 ? -10.156 24.109 6.348 1 88.44 133 LYS B O 1
ATOM 2256 N N . GLU B 1 134 ? -11.062 26.125 6.703 1 87.81 134 GLU B N 1
ATOM 2257 C CA . GLU B 1 134 ? -12.18 25.594 7.488 1 87.81 134 GLU B CA 1
ATOM 2258 C C . GLU B 1 134 ? -13.055 24.672 6.652 1 87.81 134 GLU B C 1
ATOM 2260 O O . GLU B 1 134 ? -13.43 23.578 7.109 1 87.81 134 GLU B O 1
ATOM 2265 N N . HIS B 1 135 ? -13.258 25.062 5.414 1 90.88 135 HIS B N 1
ATOM 2266 C CA . HIS B 1 135 ? -14.164 24.281 4.566 1 90.88 135 HIS B CA 1
ATOM 2267 C C . HIS B 1 135 ? -13.391 23.453 3.545 1 90.88 135 HIS B C 1
ATOM 2269 O O . HIS B 1 135 ? -13.992 22.688 2.791 1 90.88 135 HIS B O 1
ATOM 2275 N N . GLY B 1 136 ? -12.156 23.594 3.52 1 91 136 GLY B N 1
ATOM 2276 C CA . GLY B 1 136 ? -11.32 22.781 2.648 1 91 136 GLY B CA 1
ATOM 2277 C C . GLY B 1 136 ? -11.484 23.125 1.179 1 91 136 GLY B C 1
ATOM 2278 O O . GLY B 1 136 ? -11.648 22.234 0.343 1 91 136 GLY B O 1
ATOM 2279 N N . ILE B 1 137 ? -11.484 24.391 0.906 1 95.69 137 ILE B N 1
ATOM 2280 C CA . ILE B 1 137 ? -11.625 24.828 -0.479 1 95.69 137 ILE B CA 1
ATOM 2281 C C . ILE B 1 137 ? -10.25 25.109 -1.073 1 95.69 137 ILE B C 1
ATOM 2283 O O . ILE B 1 137 ? -9.453 25.844 -0.479 1 95.69 137 ILE B O 1
ATOM 2287 N N . LEU B 1 138 ? -10.023 24.578 -2.244 1 96.62 138 LEU B N 1
ATOM 2288 C CA . LEU B 1 138 ? -8.766 24.719 -2.969 1 96.62 138 LEU B CA 1
ATOM 2289 C C . LEU B 1 138 ? -8.977 25.484 -4.27 1 96.62 138 LEU B C 1
ATOM 2291 O O . LEU B 1 138 ? -10 25.312 -4.938 1 96.62 138 LEU B O 1
ATOM 2295 N N . LYS B 1 139 ? -7.98 26.344 -4.516 1 97.94 139 LYS B N 1
ATOM 2296 C CA . LYS B 1 139 ? -7.996 27.094 -5.77 1 97.94 139 LYS B CA 1
ATOM 2297 C C . LYS B 1 139 ? -6.758 26.797 -6.609 1 97.94 139 LYS B C 1
ATOM 2299 O O . LYS B 1 139 ? -5.629 26.906 -6.125 1 97.94 139 LYS B O 1
ATOM 2304 N N . CYS B 1 140 ? -7.07 26.391 -7.844 1 98.19 140 CYS B N 1
ATOM 2305 C CA . CYS B 1 140 ? -5.977 26.062 -8.75 1 98.19 140 CYS B CA 1
ATOM 2306 C C . CYS B 1 140 ? -5.172 27.312 -9.102 1 98.19 140 CYS B C 1
ATOM 2308 O O . CYS B 1 140 ? -5.742 28.344 -9.445 1 98.19 140 CYS B O 1
ATOM 2310 N N . HIS B 1 141 ? -3.889 27.219 -9.055 1 98.06 141 HIS B N 1
ATOM 2311 C CA . HIS B 1 141 ? -2.986 28.328 -9.328 1 98.06 141 HIS B CA 1
ATOM 2312 C C . HIS B 1 141 ? -3.057 28.75 -10.789 1 98.06 141 HIS B C 1
ATOM 2314 O O . HIS B 1 141 ? -2.918 29.938 -11.109 1 98.06 141 HIS B O 1
ATOM 2320 N N . TYR B 1 142 ? -3.338 27.859 -11.625 1 97.94 142 TYR B N 1
ATOM 2321 C CA . TYR B 1 142 ? -3.221 28.078 -13.055 1 97.94 142 TYR B CA 1
ATOM 2322 C C . TYR B 1 142 ? -4.555 28.531 -13.648 1 97.94 142 TYR B C 1
ATOM 2324 O O . TYR B 1 142 ? -4.641 29.578 -14.289 1 97.94 142 TYR B O 1
ATOM 2332 N N . CYS B 1 143 ? -5.617 27.797 -13.367 1 98.12 143 CYS B N 1
ATOM 2333 C CA . CYS B 1 143 ? -6.891 28.109 -14.008 1 98.12 143 CYS B CA 1
ATOM 2334 C C . CYS B 1 143 ? -7.836 28.797 -13.031 1 98.12 143 CYS B C 1
ATOM 2336 O O . CYS B 1 143 ? -8.93 29.203 -13.406 1 98.12 143 CYS B O 1
ATOM 2338 N N . GLU B 1 144 ? -7.586 28.828 -11.797 1 97.44 144 GLU B N 1
ATOM 2339 C CA . GLU B 1 144 ? -8.297 29.531 -10.734 1 97.44 144 GLU B CA 1
ATOM 2340 C C . GLU B 1 144 ? -9.609 28.828 -10.391 1 97.44 144 GLU B C 1
ATOM 2342 O O . GLU B 1 144 ? -10.445 29.375 -9.68 1 97.44 144 GLU B O 1
ATOM 2347 N N . LYS B 1 145 ? -9.68 27.594 -10.875 1 96.94 145 LYS B N 1
ATOM 2348 C CA . LYS B 1 145 ? -10.852 26.812 -10.492 1 96.94 145 LYS B CA 1
ATOM 2349 C C . LYS B 1 145 ? -10.812 26.453 -9.008 1 96.94 145 LYS B C 1
ATOM 2351 O O . LYS B 1 145 ? -9.766 26.062 -8.492 1 96.94 145 LYS B O 1
ATOM 2356 N N . GLU B 1 146 ? -12.016 26.609 -8.406 1 97 146 GLU B N 1
ATOM 2357 C CA . GLU B 1 146 ? -12.141 26.188 -7.012 1 97 146 GLU B CA 1
ATOM 2358 C C . GLU B 1 146 ? -12.727 24.797 -6.902 1 97 146 GLU B C 1
ATOM 2360 O O . GLU B 1 146 ? -13.578 24.406 -7.707 1 97 146 GLU B O 1
ATOM 2365 N N . GLN B 1 147 ? -12.195 24.062 -5.969 1 96.19 147 GLN B N 1
ATOM 2366 C CA . GLN B 1 147 ? -12.75 22.734 -5.684 1 96.19 147 GLN B CA 1
ATOM 2367 C C . GLN B 1 147 ? -12.578 22.375 -4.211 1 96.19 147 GLN B C 1
ATOM 2369 O O . GLN B 1 147 ? -11.719 22.938 -3.523 1 96.19 147 GLN B O 1
ATOM 2374 N N . SER B 1 148 ? -13.461 21.516 -3.766 1 93.69 148 SER B N 1
ATOM 2375 C CA . SER B 1 148 ? -13.422 21.078 -2.375 1 93.69 148 SER B CA 1
ATOM 2376 C C . SER B 1 148 ? -12.438 19.922 -2.189 1 93.69 148 SER B C 1
ATOM 2378 O O . SER B 1 148 ? -12.266 19.094 -3.09 1 93.69 148 SER B O 1
ATOM 2380 N N . LYS B 1 149 ? -11.844 19.859 -1.007 1 89.75 149 LYS B N 1
ATOM 2381 C CA . LYS B 1 149 ? -10.953 18.75 -0.702 1 89.75 149 LYS B CA 1
ATOM 2382 C C . LYS B 1 149 ? -11.727 17.422 -0.619 1 89.75 149 LYS B C 1
ATOM 2384 O O . LYS B 1 149 ? -11.141 16.344 -0.737 1 89.75 149 LYS B O 1
ATOM 2389 N N . GLU B 1 150 ? -13.031 17.594 -0.391 1 86.12 150 GLU B N 1
ATOM 2390 C CA . GLU B 1 150 ? -13.883 16.406 -0.393 1 86.12 150 GLU B CA 1
ATOM 2391 C C . GLU B 1 150 ? -14.008 15.82 -1.797 1 86.12 150 GLU B C 1
ATOM 2393 O O . GLU B 1 150 ? -14.367 16.531 -2.74 1 86.12 150 GLU B O 1
ATOM 2398 N N . GLY B 1 151 ? -13.656 14.727 -2.025 1 82.44 151 GLY B N 1
ATOM 2399 C CA . GLY B 1 151 ? -13.766 14.086 -3.326 1 82.44 151 GLY B CA 1
ATOM 2400 C C . GLY B 1 151 ? -12.609 14.406 -4.254 1 82.44 151 GLY B C 1
ATOM 2401 O O . GLY B 1 151 ? -12.727 14.266 -5.473 1 82.44 151 GLY B O 1
ATOM 2402 N N . ILE B 1 152 ? -11.648 14.945 -3.674 1 87.94 152 ILE B N 1
ATOM 2403 C CA . ILE B 1 152 ? -10.5 15.375 -4.469 1 87.94 152 ILE B CA 1
ATOM 2404 C C . ILE B 1 152 ? -9.797 14.148 -5.051 1 87.94 152 ILE B C 1
ATOM 2406 O O . ILE B 1 152 ? -9.797 13.078 -4.445 1 87.94 152 ILE B O 1
ATOM 2410 N N . LYS B 1 153 ? -9.305 14.375 -6.25 1 89.88 153 LYS B N 1
ATOM 2411 C CA . LYS B 1 153 ? -8.461 13.352 -6.863 1 89.88 153 LYS B CA 1
ATOM 2412 C C . LYS B 1 153 ? -6.98 13.656 -6.66 1 89.88 153 LYS B C 1
ATOM 2414 O O . LYS B 1 153 ? -6.555 14.805 -6.816 1 89.88 153 LYS B O 1
ATOM 2419 N N . LEU B 1 154 ? -6.27 12.711 -6.191 1 89.25 154 LEU B N 1
ATOM 2420 C CA . LEU B 1 154 ? -4.828 12.859 -6.023 1 89.25 154 LEU B CA 1
ATOM 2421 C C . LEU B 1 154 ? -4.09 12.422 -7.281 1 89.25 154 LEU B C 1
ATOM 2423 O O . LEU B 1 154 ? -4.609 11.625 -8.07 1 89.25 154 LEU B O 1
ATOM 2427 N N . LEU B 1 155 ? -2.904 12.977 -7.441 1 86.31 155 LEU B N 1
ATOM 2428 C CA . LEU B 1 155 ? -2.111 12.664 -8.625 1 86.31 155 LEU B CA 1
ATOM 2429 C C . LEU B 1 155 ? -1.68 11.203 -8.617 1 86.31 155 LEU B C 1
ATOM 2431 O O . LEU B 1 155 ? -1.51 10.609 -7.547 1 86.31 155 LEU B O 1
#

InterPro domains:
  IPR002801 Aspartate transcarbamylase regulatory subunit [MF_00002] (7-154)
  IPR002801 Aspartate transcarbamylase regulatory subunit [PTHR35805] (4-153)
  IPR002801 Aspartate transcarbamylase regulatory subunit [TIGR00240] (8-150)
  IPR020542 Aspartate carbamoyltransferase regulatory subunit, C-terminal [PF02748] (106-151)
  IPR020545 Aspartate carbamoyltransferase regulatory subunit, N-terminal [PF01948] (10-100)
  IPR036792 Aspartate carbamoyltransferase regulatory subunit, C-terminal domain superfamily [SSF57825] (105-150)
  IPR036793 Aspartate carbamoyltransferase regulatory subunit, N-terminal domain superfamily [G3DSA:3.30.70.140] (1-101)
  IPR036793 Aspartate carbamoyltransferase regulatory subunit, N-terminal domain superfamily [SSF54893] (7-103)

pLDDT: mean 88.44, std 17.19, range [19.03, 98.25]

Sequence (310 aa):
MKMSDNKQALQVAALKNGTVIDHIPSDKLFTVVALLGLQDSDSNITIGNNFESKKLGKKGIIKVADRFFTDEEISRLSVVAPNVKLNIIRDYEVVEKKQVLMPEELRGIVKCANPKCITNNEPMTTLFHVIDKEHGILKCHYCEKEQSKEGIKLLMKMSDNKQALQVAALKNGTVIDHIPSDKLFTVVALLGLQDSDSNITIGNNFESKKLGKKGIIKVADRFFTDEEISRLSVVAPNVKLNIIRDYEVVEKKQVLMPEELRGIVKCANPKCITNNEPMTTLFHVIDKEHGILKCHYCEKEQSKEGIKLL

Solvent-accessible surface area (backbone atoms only — not comparable to full-atom values): 17169 Å² total; per-residue (Å²): 134,76,74,78,68,71,76,69,53,57,55,54,59,80,58,43,38,22,32,35,40,34,60,25,48,40,89,39,38,65,57,50,38,56,76,71,46,52,78,76,49,82,43,40,32,38,37,39,34,42,37,84,29,92,87,68,53,33,21,14,36,38,37,33,38,75,42,84,77,52,71,70,62,44,22,59,40,24,67,77,40,50,73,28,38,36,34,34,26,50,83,63,31,80,75,45,77,44,74,39,46,75,52,65,58,45,70,65,44,56,48,75,88,49,82,82,32,63,55,72,75,41,100,51,77,35,45,29,35,47,79,32,78,91,77,34,31,34,28,33,68,83,74,57,50,72,46,49,49,74,85,57,47,66,107,136,74,75,74,70,71,75,69,53,59,54,53,58,80,59,41,37,22,31,36,41,34,61,26,49,40,87,39,38,65,56,52,36,57,76,71,45,51,78,77,48,82,44,40,32,38,37,39,32,42,38,83,30,92,87,67,54,32,21,13,34,38,37,35,39,75,42,80,77,52,71,70,61,44,21,60,40,26,68,77,41,48,74,26,38,34,36,35,26,52,84,64,32,79,75,45,78,44,73,39,46,74,53,65,59,46,70,63,43,56,49,76,88,48,82,82,32,64,55,74,76,40,98,53,77,34,45,30,35,46,77,32,77,92,75,33,31,33,28,32,69,84,72,60,51,72,46,50,49,75,84,55,47,65,108

Radius of gyration: 21.79 Å; Cα contacts (8 Å, |Δi|>4): 653; chains: 2; bounding box: 33×63×68 Å

Nearest PDB structures (foldseek):
  2ipo-assembly1_B-3  TM=8.799E-01  e=2.831E-17  Escherichia coli
  1nbe-assembly1_B  TM=9.003E-01  e=2.751E-16  Escherichia coli
  2qgf-assembly1_D  TM=9.250E-01  e=8.316E-16  Escherichia coli
  2qg9-assembly1_D  TM=8.997E-01  e=9.404E-16  Escherichia coli
  2yww-assembly1_A  TM=8.455E-01  e=6.116E-16  Methanocaldococcus jannaschii

Secondary structure (DSSP, 8-state):
----------B----SSEEEEEEEEGGGHHHHHHHTTGGG--S-EEEEEEEEETTTEEEEEEEEET----HHHHHHGGGT-TT-EEEEEETTEEEEEEE----SEEESSB--S-TT-HHHHSS---EEEEEETTTTEEEETTT--EEESTTPPB-/----------B----SSEEEEEEEEGGGHHHHHHHTTGGG--S-EEEEEEEEETTTEEEEEEEEET----HHHHHHGGGT-TT-EEEEEETTEEEEEEE----SEEESSB--S-TT-HHHHSS---EEEEEETTTTEEEETTT--EEESTTPPB-